Protein AF-V7DIB3-F1 (afdb_monomer)

Structure (mmCIF, N/CA/C/O backbone):
data_AF-V7DIB3-F1
#
_entry.id   AF-V7DIB3-F1
#
loop_
_atom_site.group_PDB
_atom_site.id
_atom_site.type_symbol
_atom_site.label_atom_id
_atom_site.label_alt_id
_atom_site.label_comp_id
_atom_site.label_asym_id
_atom_site.label_entity_id
_atom_site.label_seq_id
_atom_site.pdbx_PDB_ins_code
_atom_site.Cartn_x
_atom_site.Cartn_y
_atom_site.Cartn_z
_atom_site.occupancy
_atom_site.B_iso_or_equiv
_atom_site.auth_seq_id
_atom_site.auth_comp_id
_atom_site.auth_asym_id
_atom_site.auth_atom_id
_atom_site.pdbx_PDB_model_num
ATOM 1 N N . MET A 1 1 ? -0.992 -24.175 -19.613 1.00 59.66 1 MET A N 1
ATOM 2 C CA . MET A 1 1 ? -1.394 -22.878 -19.022 1.00 59.66 1 MET A CA 1
ATOM 3 C C . MET A 1 1 ? -0.149 -22.044 -18.763 1.00 59.66 1 MET A C 1
ATOM 5 O O . MET A 1 1 ? 0.797 -22.608 -18.210 1.00 59.66 1 MET A O 1
ATOM 9 N N . PRO A 1 2 ? -0.134 -20.755 -19.147 1.00 78.38 2 PRO A N 1
ATOM 10 C CA . PRO A 1 2 ? 0.948 -19.833 -18.802 1.00 78.38 2 PRO A CA 1
ATOM 11 C C . PRO A 1 2 ? 1.275 -19.868 -17.302 1.00 78.38 2 PRO A C 1
ATOM 13 O O . PRO A 1 2 ? 0.390 -20.081 -16.470 1.00 78.38 2 PRO A O 1
ATOM 16 N N . GLU A 1 3 ? 2.551 -19.717 -16.949 1.00 79.88 3 GLU A N 1
ATOM 17 C CA . GLU A 1 3 ? 3.031 -19.852 -15.566 1.00 79.88 3 GLU A CA 1
ATOM 18 C C . GLU A 1 3 ? 2.366 -18.862 -14.602 1.00 79.88 3 GLU A C 1
ATOM 20 O O . GLU A 1 3 ? 1.922 -19.264 -13.527 1.00 79.88 3 GLU A O 1
ATOM 25 N N . HIS A 1 4 ? 2.177 -17.613 -15.031 1.00 81.62 4 HIS A N 1
ATOM 26 C CA . HIS A 1 4 ? 1.516 -16.582 -14.233 1.00 81.62 4 HIS A CA 1
ATOM 27 C C . HIS A 1 4 ? 0.067 -16.949 -13.864 1.00 81.62 4 HIS A C 1
ATOM 29 O O . HIS A 1 4 ? -0.360 -16.671 -12.749 1.00 81.62 4 HIS A O 1
ATOM 35 N N . PHE A 1 5 ? -0.690 -17.650 -14.720 1.00 85.50 5 PHE A N 1
ATOM 36 C CA . PHE A 1 5 ? -2.046 -18.096 -14.361 1.00 85.50 5 PHE A CA 1
ATOM 37 C C . PHE A 1 5 ? -2.050 -19.239 -13.346 1.00 85.50 5 PHE A C 1
ATOM 39 O O . PHE A 1 5 ? -2.939 -19.307 -12.498 1.00 85.50 5 PHE A O 1
ATOM 46 N N . ARG A 1 6 ? -1.047 -20.124 -13.387 1.00 86.25 6 ARG A N 1
ATOM 47 C CA . ARG A 1 6 ? -0.890 -21.154 -12.349 1.00 86.25 6 ARG A CA 1
ATOM 48 C C . ARG A 1 6 ? -0.556 -20.507 -11.006 1.00 86.25 6 ARG A C 1
ATOM 50 O O . ARG A 1 6 ? -1.159 -20.872 -9.999 1.00 86.25 6 ARG A O 1
ATOM 57 N N . ALA A 1 7 ? 0.331 -19.511 -11.008 1.00 87.44 7 ALA A N 1
ATOM 58 C CA . ALA A 1 7 ? 0.648 -18.735 -9.814 1.00 87.44 7 ALA A CA 1
ATOM 59 C C . ALA A 1 7 ? -0.577 -17.978 -9.273 1.00 87.44 7 ALA A C 1
ATOM 61 O O . ALA A 1 7 ? -0.840 -18.024 -8.071 1.00 87.44 7 ALA A O 1
ATOM 62 N N . LEU A 1 8 ? -1.386 -17.375 -10.153 1.00 90.94 8 LEU A N 1
ATOM 63 C CA . LEU A 1 8 ? -2.638 -16.710 -9.783 1.00 90.94 8 LEU A CA 1
ATOM 64 C C . LEU A 1 8 ? -3.584 -17.653 -9.033 1.00 90.94 8 LEU A C 1
ATOM 66 O O . LEU A 1 8 ? -4.109 -17.275 -7.991 1.00 90.94 8 LEU A O 1
ATOM 70 N N . ILE A 1 9 ? -3.792 -18.879 -9.524 1.00 91.50 9 ILE A N 1
ATOM 71 C CA . ILE A 1 9 ? -4.680 -19.854 -8.868 1.00 91.50 9 ILE A CA 1
ATOM 72 C C . ILE A 1 9 ? -4.209 -20.136 -7.436 1.00 91.50 9 ILE A C 1
ATOM 74 O O . ILE A 1 9 ? -5.024 -20.131 -6.511 1.00 91.50 9 ILE A O 1
ATOM 78 N N . VAL A 1 10 ? -2.901 -20.327 -7.239 1.00 91.56 10 VAL A N 1
ATOM 79 C CA . VAL A 1 10 ? -2.317 -20.554 -5.909 1.00 91.56 10 VAL A CA 1
ATOM 80 C C . VAL A 1 10 ? -2.523 -19.332 -5.014 1.00 91.56 10 VAL A C 1
ATOM 82 O O . VAL A 1 10 ? -3.027 -19.472 -3.902 1.00 91.56 10 VAL A O 1
ATOM 85 N N . ILE A 1 11 ? -2.211 -18.130 -5.504 1.00 92.62 11 ILE A N 1
ATOM 86 C CA . ILE A 1 11 ? -2.377 -16.878 -4.749 1.00 92.62 11 ILE A CA 1
ATOM 87 C C . ILE A 1 11 ? -3.840 -16.676 -4.337 1.00 92.62 11 ILE A C 1
ATOM 89 O O . ILE A 1 11 ? -4.119 -16.388 -3.173 1.00 92.62 11 ILE A O 1
ATOM 93 N N . LEU A 1 12 ? -4.786 -16.866 -5.261 1.00 94.19 12 LEU A N 1
ATOM 94 C CA . LEU A 1 12 ? -6.217 -16.722 -4.989 1.00 94.19 12 LEU A CA 1
ATOM 95 C C . LEU A 1 12 ? -6.709 -17.749 -3.971 1.00 94.19 12 LEU A C 1
ATOM 97 O O . LEU A 1 12 ? -7.502 -17.399 -3.094 1.00 94.19 12 LEU A O 1
ATOM 101 N N . PHE A 1 13 ? -6.240 -18.995 -4.064 1.00 94.56 13 PHE A N 1
ATOM 102 C CA . PHE A 1 13 ? -6.584 -20.043 -3.110 1.00 94.56 13 PHE A CA 1
ATOM 103 C C . PHE A 1 13 ? -6.088 -19.696 -1.701 1.00 94.56 13 PHE A C 1
ATOM 105 O O . PHE A 1 13 ? -6.888 -19.652 -0.765 1.00 94.56 13 PHE A O 1
ATOM 112 N N . LEU A 1 14 ? -4.801 -19.366 -1.554 1.00 93.56 14 LEU A N 1
ATOM 113 C CA . LEU A 1 14 ? -4.203 -19.028 -0.258 1.00 93.56 14 LEU A CA 1
ATOM 114 C C . LEU A 1 14 ? -4.838 -17.767 0.347 1.00 93.56 14 LEU A C 1
ATOM 116 O O . LEU A 1 14 ? -5.235 -17.770 1.513 1.00 93.56 14 LEU A O 1
ATOM 120 N N . ALA A 1 15 ? -5.035 -16.716 -0.452 1.00 93.62 15 ALA A N 1
ATOM 121 C CA . ALA A 1 15 ? -5.720 -15.509 0.001 1.00 93.62 15 ALA A CA 1
ATOM 122 C C . ALA A 1 15 ? -7.171 -15.795 0.426 1.00 93.62 15 ALA A C 1
ATOM 124 O O . ALA A 1 15 ? -7.639 -15.266 1.435 1.00 93.62 15 ALA A O 1
ATOM 125 N N . SER A 1 16 ? -7.882 -16.671 -0.293 1.00 94.50 16 SER A N 1
ATOM 126 C CA . SER A 1 16 ? -9.242 -17.082 0.077 1.00 94.50 16 SER A CA 1
ATOM 127 C C . SER A 1 16 ? -9.273 -17.798 1.422 1.00 94.50 16 SER A C 1
ATOM 129 O O . SER A 1 16 ? -10.137 -17.480 2.238 1.00 94.50 16 SER A O 1
ATOM 131 N N . VAL A 1 17 ? -8.325 -18.701 1.689 1.00 94.31 17 VAL A N 1
ATOM 132 C CA . VAL A 1 17 ? -8.197 -19.365 2.998 1.00 94.31 17 VAL A CA 1
ATOM 133 C C . VAL A 1 17 ? -8.031 -18.325 4.107 1.00 94.31 17 VAL A C 1
ATOM 135 O O . VAL A 1 17 ? -8.808 -18.328 5.063 1.00 94.31 17 VAL A O 1
ATOM 138 N N . VAL A 1 18 ? -7.104 -17.376 3.944 1.00 93.50 18 VAL A N 1
ATOM 139 C CA . VAL A 1 18 ? -6.866 -16.315 4.937 1.00 93.50 18 VAL A CA 1
ATOM 140 C C . VAL A 1 18 ? -8.118 -15.467 5.159 1.00 93.50 18 VAL A C 1
ATOM 142 O O . VAL A 1 18 ? -8.550 -15.294 6.298 1.00 93.50 18 VAL A O 1
ATOM 145 N N . PHE A 1 19 ? -8.763 -14.977 4.097 1.00 93.88 19 PHE A N 1
ATOM 146 C CA . PHE A 1 19 ? -9.958 -14.141 4.245 1.00 93.88 19 PHE A CA 1
ATOM 147 C C . PHE A 1 19 ? -11.171 -14.896 4.792 1.00 93.88 19 PHE A C 1
ATOM 149 O O . PHE A 1 19 ? -12.036 -14.279 5.416 1.00 93.88 19 PHE A O 1
ATOM 156 N N . LEU A 1 20 ? -11.274 -16.207 4.572 1.00 92.56 20 LEU A N 1
ATOM 157 C CA . LEU A 1 20 ? -12.339 -17.022 5.154 1.00 92.56 20 LEU A CA 1
ATOM 158 C C . LEU A 1 20 ? -12.131 -17.219 6.657 1.00 92.56 20 LEU A C 1
ATOM 160 O O . LEU A 1 20 ? -13.080 -17.015 7.421 1.00 92.56 20 LEU A O 1
ATOM 164 N N . LEU A 1 21 ? -10.908 -17.551 7.078 1.00 91.00 21 LEU A N 1
ATOM 165 C CA . LEU A 1 21 ? -10.555 -17.721 8.490 1.00 91.00 21 LEU A CA 1
ATOM 166 C C . LEU A 1 21 ? -10.665 -16.397 9.253 1.00 91.00 21 LEU A C 1
ATOM 168 O O . LEU A 1 21 ? -11.310 -16.328 10.301 1.00 91.00 21 LEU A O 1
ATOM 172 N N . ALA A 1 22 ? -10.144 -15.320 8.669 1.00 89.94 22 ALA A N 1
ATOM 173 C CA . ALA A 1 22 ? -10.121 -14.009 9.297 1.00 89.94 22 ALA A CA 1
ATOM 174 C C . ALA A 1 22 ? -11.479 -13.290 9.294 1.00 89.94 22 ALA A C 1
ATOM 176 O O . ALA A 1 22 ? -11.651 -12.304 10.007 1.00 89.94 22 ALA A O 1
ATOM 177 N N . ARG A 1 23 ? -12.477 -13.774 8.537 1.00 90.06 23 ARG A N 1
ATOM 178 C CA . ARG A 1 23 ? -13.798 -13.130 8.438 1.00 90.06 23 ARG A CA 1
ATOM 179 C C . ARG A 1 23 ? -14.444 -12.915 9.804 1.00 90.06 23 ARG A C 1
ATOM 181 O O . ARG A 1 23 ? -14.951 -11.831 10.056 1.00 90.06 23 ARG A O 1
ATOM 188 N N . ARG A 1 24 ? -14.466 -13.948 10.651 1.00 85.75 24 ARG A N 1
ATOM 189 C CA . ARG A 1 24 ? -15.112 -13.893 11.973 1.00 85.75 24 ARG A CA 1
ATOM 190 C C . ARG A 1 24 ? -14.392 -12.936 12.939 1.00 85.75 24 ARG A C 1
ATOM 192 O O . ARG A 1 24 ? -15.067 -12.031 13.422 1.00 85.75 24 ARG A O 1
ATOM 199 N N . PRO A 1 25 ? -13.072 -13.068 13.184 1.00 86.06 25 PRO A N 1
ATOM 200 C CA . PRO A 1 25 ? -12.367 -12.139 14.067 1.00 86.06 25 PRO A CA 1
ATOM 201 C C . PRO A 1 25 ? -12.350 -10.707 13.516 1.00 86.06 25 PRO A C 1
ATOM 203 O O . PRO A 1 25 ? -12.485 -9.765 14.287 1.00 86.06 25 PRO A O 1
ATOM 206 N N . ALA A 1 26 ? -12.279 -10.510 12.194 1.00 88.25 26 ALA A N 1
ATOM 207 C CA . ALA A 1 26 ? -12.349 -9.171 11.608 1.00 88.25 26 ALA A CA 1
ATOM 208 C C . ALA A 1 26 ? -13.708 -8.498 11.857 1.00 88.25 26 ALA A C 1
ATOM 210 O O . ALA A 1 26 ? -13.753 -7.321 12.205 1.00 88.25 26 ALA A O 1
ATOM 211 N N . THR A 1 27 ? -14.820 -9.234 11.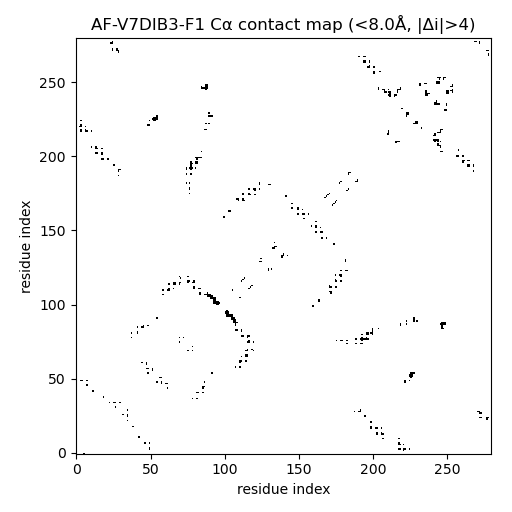734 1.00 88.00 27 THR A N 1
ATOM 212 C CA . THR A 1 27 ? -16.166 -8.667 11.944 1.00 88.00 27 THR A CA 1
ATOM 213 C C . THR A 1 27 ? -16.472 -8.260 13.385 1.00 88.00 27 THR A C 1
ATOM 215 O O . THR A 1 27 ? -17.425 -7.517 13.603 1.00 88.00 27 THR A O 1
ATOM 218 N N . ASP A 1 28 ? -15.678 -8.710 14.360 1.00 86.00 28 ASP A N 1
ATOM 219 C CA . ASP A 1 28 ? -15.780 -8.234 15.745 1.00 86.00 28 ASP A CA 1
ATOM 220 C C . ASP A 1 28 ? -15.245 -6.800 15.903 1.00 86.00 28 ASP A C 1
ATOM 222 O O . ASP A 1 28 ? -15.646 -6.095 16.834 1.00 86.00 28 ASP A O 1
ATOM 226 N N . LEU A 1 29 ? -14.338 -6.376 15.014 1.00 86.44 29 LEU A N 1
ATOM 227 C CA . LEU A 1 29 ? -13.667 -5.077 15.065 1.00 86.44 29 LEU A CA 1
ATOM 228 C C . LEU A 1 29 ? -14.194 -4.093 14.018 1.00 86.44 29 LEU A C 1
ATOM 230 O O . LEU A 1 29 ? -14.218 -2.893 14.287 1.00 86.44 29 LEU A O 1
ATOM 234 N N . ILE A 1 30 ? -14.584 -4.584 12.838 1.00 91.56 30 ILE A N 1
ATOM 235 C CA . ILE A 1 30 ? -14.971 -3.748 11.696 1.00 91.56 30 ILE A CA 1
ATOM 236 C C . ILE A 1 30 ? -16.304 -4.202 11.088 1.00 91.56 30 ILE A C 1
ATOM 238 O O . ILE A 1 30 ? -16.630 -5.394 11.124 1.00 91.56 30 ILE A O 1
ATOM 242 N N . PRO A 1 31 ? -17.084 -3.295 10.473 1.00 91.62 31 PRO A N 1
ATOM 243 C CA . PRO A 1 31 ? -18.308 -3.670 9.779 1.00 91.62 31 PRO A CA 1
ATOM 244 C C . PRO A 1 31 ? -18.058 -4.696 8.666 1.00 91.62 31 P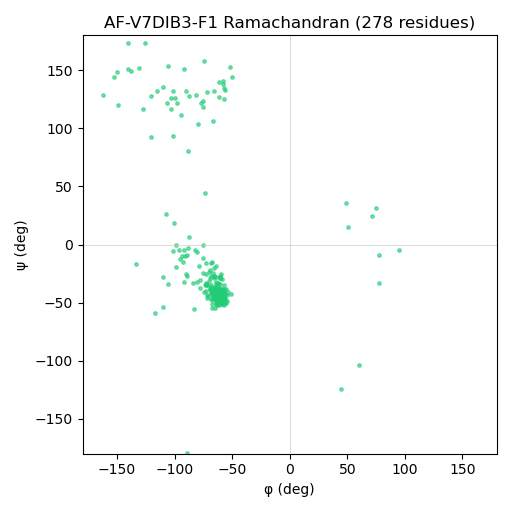RO A C 1
ATOM 246 O O . PRO A 1 31 ? -17.113 -4.595 7.877 1.00 91.62 31 PRO A O 1
ATOM 249 N N . LEU A 1 32 ? -18.967 -5.667 8.528 1.00 90.56 32 LEU A N 1
ATOM 250 C CA . LEU A 1 32 ? -18.877 -6.699 7.487 1.00 90.56 32 LEU A CA 1
ATOM 251 C C . LEU A 1 32 ? -18.867 -6.107 6.064 1.00 90.56 32 LEU A C 1
ATOM 253 O O . LEU A 1 32 ? -18.287 -6.705 5.155 1.00 90.56 32 LEU A O 1
ATOM 257 N N . SER A 1 33 ? -19.513 -4.957 5.856 1.00 90.62 33 SER A N 1
ATOM 258 C CA . SER A 1 33 ? -19.507 -4.227 4.584 1.00 90.62 33 SER A CA 1
ATOM 259 C C . SER A 1 33 ? -18.102 -3.784 4.183 1.00 90.62 33 SER A C 1
ATOM 261 O O . SER A 1 33 ? -17.715 -3.974 3.029 1.00 90.62 33 SER A O 1
ATOM 263 N N . ASP A 1 34 ? -17.327 -3.257 5.131 1.00 92.00 34 ASP A N 1
ATOM 264 C CA . ASP A 1 34 ? -15.975 -2.754 4.887 1.00 92.00 34 ASP A CA 1
ATOM 265 C C . ASP A 1 34 ? -15.010 -3.910 4.638 1.00 92.00 34 ASP A C 1
ATOM 267 O O . ASP A 1 34 ? -14.270 -3.897 3.651 1.00 92.00 34 ASP A O 1
ATOM 271 N N . PHE A 1 35 ? -15.117 -4.980 5.436 1.00 92.69 35 PHE A N 1
ATOM 272 C CA . PHE A 1 35 ? -14.367 -6.216 5.207 1.00 92.69 35 PHE A CA 1
ATOM 273 C C . PHE A 1 35 ? -14.612 -6.779 3.798 1.00 92.69 35 PHE A C 1
ATOM 275 O O . PHE A 1 35 ? -13.668 -7.063 3.058 1.00 92.69 35 PHE A O 1
ATOM 282 N N . LYS A 1 36 ? -15.884 -6.911 3.387 1.00 93.69 36 LYS A N 1
ATOM 283 C CA . LYS A 1 36 ? -16.243 -7.418 2.052 1.00 93.69 36 LYS A CA 1
ATOM 284 C C . LYS A 1 36 ? -15.731 -6.507 0.938 1.00 93.69 36 LYS A C 1
ATOM 286 O O . LYS A 1 36 ? -15.196 -7.026 -0.040 1.00 93.69 36 LYS A O 1
ATOM 291 N N . ARG A 1 37 ? -15.886 -5.184 1.071 1.00 93.69 37 ARG A N 1
ATOM 292 C CA . ARG A 1 37 ? -15.439 -4.206 0.065 1.00 93.69 37 ARG A CA 1
ATOM 293 C C . ARG A 1 37 ? -13.934 -4.316 -0.163 1.00 93.69 37 ARG A C 1
ATOM 295 O O . ARG A 1 37 ? -13.512 -4.492 -1.303 1.00 93.69 37 ARG A O 1
ATOM 302 N N . ARG A 1 38 ? -13.143 -4.292 0.910 1.00 95.00 38 ARG A N 1
ATOM 303 C CA . ARG A 1 38 ? -11.675 -4.349 0.845 1.00 95.00 38 ARG A CA 1
ATOM 304 C C . ARG A 1 38 ? -11.156 -5.687 0.338 1.00 95.00 38 ARG A C 1
ATOM 306 O O . ARG A 1 38 ? -10.299 -5.712 -0.537 1.00 95.00 38 ARG A O 1
ATOM 313 N N . ARG A 1 39 ? -11.732 -6.797 0.810 1.00 95.44 39 ARG A N 1
ATOM 314 C CA . ARG A 1 39 ? -11.430 -8.141 0.298 1.00 95.44 39 ARG A CA 1
ATOM 315 C C . ARG A 1 39 ? -11.711 -8.247 -1.202 1.00 95.44 39 ARG A C 1
ATOM 317 O O . ARG A 1 39 ? -10.878 -8.738 -1.954 1.00 95.44 39 ARG A O 1
ATOM 324 N N . ASN A 1 40 ? -12.890 -7.804 -1.641 1.00 95.62 40 ASN A N 1
ATOM 325 C CA . ASN A 1 40 ? -13.265 -7.876 -3.052 1.00 95.62 40 ASN A CA 1
ATOM 326 C C . ASN A 1 40 ? -12.360 -6.991 -3.914 1.00 95.62 40 ASN A C 1
ATOM 328 O O . ASN A 1 40 ? -12.002 -7.393 -5.013 1.00 95.62 40 ASN A O 1
ATOM 332 N N . LEU A 1 41 ? -11.970 -5.820 -3.410 1.00 95.69 41 LEU A N 1
ATOM 333 C CA . LEU A 1 41 ? -11.044 -4.931 -4.100 1.00 95.69 41 LEU A CA 1
ATOM 334 C C . LEU A 1 41 ? -9.641 -5.536 -4.211 1.00 95.69 41 LEU A C 1
ATOM 336 O O . LEU A 1 41 ? -9.034 -5.441 -5.272 1.00 95.69 41 LEU A O 1
ATOM 340 N N . TRP A 1 42 ? -9.162 -6.201 -3.155 1.00 96.81 42 TRP A N 1
ATOM 341 C CA . TRP A 1 42 ? -7.911 -6.957 -3.190 1.00 96.81 42 TRP A CA 1
ATOM 342 C C . TRP A 1 42 ? -7.961 -8.017 -4.298 1.00 96.81 42 TRP A C 1
ATOM 344 O O . TRP A 1 42 ? -7.119 -8.016 -5.186 1.00 96.81 42 TRP A O 1
ATOM 354 N N . PHE A 1 43 ? -9.008 -8.850 -4.337 1.00 96.75 43 PHE A N 1
ATOM 355 C CA . PHE A 1 43 ? -9.160 -9.848 -5.403 1.00 96.75 43 PHE A CA 1
ATOM 356 C C . PHE A 1 43 ? -9.271 -9.225 -6.796 1.00 96.75 43 PHE A C 1
ATOM 358 O O . PHE A 1 43 ? -8.635 -9.709 -7.727 1.00 96.75 43 PHE A O 1
ATOM 365 N N . LEU A 1 44 ? -10.051 -8.153 -6.943 1.00 96.62 44 LEU A N 1
ATOM 366 C CA . LEU A 1 44 ? -10.243 -7.466 -8.217 1.00 96.62 44 LEU A CA 1
ATOM 367 C C . LEU A 1 44 ? -8.923 -6.920 -8.767 1.00 96.62 44 LEU A C 1
ATOM 369 O O . LEU A 1 44 ? -8.632 -7.123 -9.942 1.00 96.62 44 LEU A O 1
ATOM 373 N N . LEU A 1 45 ? -8.126 -6.250 -7.933 1.00 95.50 45 LEU A N 1
ATOM 374 C CA . LEU A 1 45 ? -6.849 -5.684 -8.360 1.00 95.50 45 LEU A CA 1
ATOM 375 C C . LEU A 1 45 ? -5.796 -6.771 -8.610 1.00 95.50 45 LEU A C 1
ATOM 377 O O . LEU A 1 45 ? -5.026 -6.640 -9.557 1.00 95.50 45 LEU A O 1
ATOM 381 N N . THR A 1 46 ? -5.794 -7.865 -7.836 1.00 94.25 46 THR A N 1
ATOM 382 C CA . THR A 1 46 ? -4.946 -9.034 -8.127 1.00 94.25 46 THR A CA 1
ATOM 383 C C . THR A 1 46 ? -5.304 -9.629 -9.487 1.00 94.25 46 THR A C 1
ATOM 385 O O . THR A 1 46 ? -4.428 -9.826 -10.320 1.00 94.25 46 THR A O 1
ATOM 388 N N . LEU A 1 47 ? -6.588 -9.867 -9.765 1.00 95.00 47 LEU A N 1
ATOM 389 C CA . LEU A 1 47 ? -7.024 -10.363 -11.073 1.00 95.00 47 LEU A CA 1
ATOM 390 C C . LEU A 1 47 ? -6.619 -9.390 -12.186 1.00 95.00 47 LEU A C 1
ATOM 392 O O . LEU A 1 47 ? -6.009 -9.805 -13.166 1.00 95.00 47 LEU A O 1
ATOM 396 N N . LEU A 1 48 ? -6.886 -8.095 -12.009 1.00 94.38 48 LEU A N 1
ATOM 397 C CA . LEU A 1 48 ? -6.510 -7.067 -12.975 1.00 94.38 48 LEU A CA 1
ATOM 398 C C . LEU A 1 48 ? -5.012 -7.104 -13.298 1.00 94.38 48 LEU A C 1
ATOM 400 O O . LEU A 1 48 ? -4.652 -7.022 -14.467 1.00 94.38 48 LEU A O 1
ATOM 404 N N . ALA A 1 49 ? -4.155 -7.257 -12.290 1.00 91.25 49 ALA A N 1
ATOM 405 C CA . ALA A 1 49 ? -2.712 -7.338 -12.480 1.00 91.25 49 ALA A CA 1
ATOM 406 C C . ALA A 1 49 ? -2.293 -8.543 -13.328 1.00 91.25 49 ALA A C 1
ATOM 408 O O . ALA A 1 49 ? -1.489 -8.404 -14.243 1.00 91.25 49 ALA A O 1
ATOM 409 N N . PHE A 1 50 ? -2.860 -9.719 -13.054 1.00 90.62 50 PHE A N 1
ATOM 410 C CA . PHE A 1 50 ? -2.519 -10.942 -13.784 1.00 90.62 50 PHE A CA 1
ATOM 411 C C . PHE A 1 50 ? -3.132 -11.005 -15.189 1.00 90.62 50 PHE A C 1
ATOM 413 O O . PHE A 1 50 ? -2.588 -11.689 -16.051 1.00 90.62 50 PHE A O 1
ATOM 420 N N . PHE A 1 51 ? -4.242 -10.304 -15.437 1.00 92.25 51 PHE A N 1
ATOM 421 C CA . PHE A 1 51 ? -4.900 -10.270 -16.748 1.00 92.25 51 PHE A CA 1
ATOM 422 C C . PHE A 1 51 ? -4.503 -9.070 -17.619 1.00 92.25 51 PHE A C 1
ATOM 424 O O . PHE A 1 51 ? -4.800 -9.084 -18.814 1.00 92.25 51 PHE A O 1
ATOM 431 N N . SER A 1 52 ? -3.835 -8.043 -17.084 1.00 88.12 52 SER A N 1
ATOM 432 C CA . SER A 1 52 ? -3.511 -6.834 -17.855 1.00 88.12 52 SER A CA 1
ATOM 433 C C . SER A 1 52 ? -2.464 -7.063 -18.947 1.00 88.12 52 SER A C 1
ATOM 435 O O . SER A 1 52 ? -2.488 -6.341 -19.938 1.00 88.12 52 SER A O 1
ATOM 437 N N . HIS A 1 53 ? -1.543 -8.025 -18.771 1.00 85.81 53 HIS A N 1
ATOM 438 C CA . HIS A 1 53 ? -0.396 -8.297 -19.664 1.00 85.81 53 HIS A CA 1
ATOM 439 C C . HIS A 1 53 ? 0.456 -7.052 -20.005 1.00 85.81 53 HIS A C 1
ATOM 441 O O . HIS A 1 53 ? 1.226 -7.038 -20.960 1.00 85.81 53 HIS A O 1
ATOM 447 N N . SER A 1 54 ? 0.283 -5.967 -19.248 1.00 88.69 54 SER A N 1
ATOM 448 C CA . SER A 1 54 ? 0.963 -4.692 -19.432 1.00 88.69 54 SER A CA 1
ATOM 449 C C . SER A 1 54 ? 0.835 -3.878 -18.157 1.00 88.69 54 SER A C 1
ATOM 451 O O . SER A 1 54 ? -0.269 -3.650 -17.644 1.00 88.69 54 SER A O 1
ATOM 453 N N . PHE A 1 55 ? 1.969 -3.387 -17.663 1.00 87.31 55 PHE A N 1
ATOM 454 C CA . PHE A 1 55 ? 1.982 -2.538 -16.479 1.00 87.31 55 PHE A CA 1
ATOM 455 C C . PHE A 1 55 ? 1.201 -1.229 -16.679 1.00 87.31 55 PHE A C 1
ATOM 457 O O . PHE A 1 55 ? 0.538 -0.761 -15.759 1.00 87.31 55 PHE A O 1
ATOM 464 N N . TRP A 1 56 ? 1.198 -0.661 -17.889 1.00 90.06 56 TRP A N 1
ATOM 465 C CA . TRP A 1 56 ? 0.455 0.568 -18.195 1.00 90.06 56 TRP A CA 1
ATOM 466 C C . TRP A 1 56 ? -1.061 0.372 -18.139 1.00 90.06 56 TRP A C 1
ATOM 468 O O . TRP A 1 56 ? -1.770 1.216 -17.588 1.00 90.06 56 TRP A O 1
ATOM 478 N N . LEU A 1 57 ? -1.558 -0.760 -18.653 1.00 91.38 57 LEU A N 1
ATOM 479 C CA . LEU A 1 57 ? -2.975 -1.118 -18.544 1.00 91.38 57 LEU A CA 1
ATOM 480 C C . LEU A 1 57 ? -3.375 -1.322 -17.080 1.00 91.38 57 LEU A C 1
ATOM 482 O O . LEU A 1 57 ? -4.427 -0.835 -16.660 1.00 91.38 57 LEU A O 1
ATOM 486 N N . TYR A 1 58 ? -2.510 -1.971 -16.292 1.00 93.19 58 TYR A N 1
ATOM 487 C CA . TYR A 1 58 ? -2.700 -2.089 -14.847 1.00 93.19 58 TYR A CA 1
ATOM 488 C C . TYR A 1 58 ? -2.746 -0.717 -14.159 1.00 93.19 58 TYR A C 1
ATOM 490 O O . TYR A 1 58 ? -3.680 -0.460 -13.404 1.00 93.19 58 TYR A O 1
ATOM 498 N N . LEU A 1 59 ? -1.797 0.182 -14.445 1.00 91.75 59 LEU A N 1
ATOM 499 C CA . LEU A 1 59 ? -1.773 1.530 -13.872 1.00 91.75 59 LEU A CA 1
ATOM 500 C C . LEU A 1 59 ? -3.051 2.307 -14.201 1.00 91.75 59 LEU A C 1
ATOM 502 O O . LEU A 1 59 ? -3.657 2.879 -13.300 1.00 91.75 59 LEU A O 1
ATOM 506 N N . GLY A 1 60 ? -3.482 2.312 -15.466 1.00 93.56 60 GLY A N 1
ATOM 507 C CA . GLY A 1 60 ? -4.668 3.052 -15.901 1.00 93.56 60 GLY A CA 1
ATOM 508 C C . GLY A 1 60 ? -5.958 2.528 -15.269 1.00 93.56 60 GLY A C 1
ATOM 509 O O . GLY A 1 60 ? -6.691 3.279 -14.622 1.00 93.56 60 GLY A O 1
ATOM 510 N N . ALA A 1 61 ? -6.228 1.227 -15.404 1.00 94.94 61 ALA A N 1
ATOM 511 C CA . ALA A 1 61 ? -7.431 0.619 -14.834 1.00 94.94 61 ALA A CA 1
ATOM 512 C C . ALA A 1 61 ? -7.399 0.617 -13.294 1.00 94.94 61 ALA A C 1
ATOM 514 O O . ALA A 1 61 ? -8.404 0.922 -12.646 1.00 94.94 61 ALA A O 1
ATOM 515 N N . GLY A 1 62 ? -6.232 0.343 -12.706 1.00 94.38 62 GLY A N 1
ATOM 516 C CA . GLY A 1 62 ? -5.994 0.390 -11.268 1.00 94.38 62 GLY A CA 1
ATOM 517 C C . GLY A 1 62 ? -6.219 1.786 -10.695 1.00 94.38 62 GLY A C 1
ATOM 518 O O . GLY A 1 62 ? -6.901 1.905 -9.681 1.00 94.38 62 GLY A O 1
ATOM 519 N N . ALA A 1 63 ? -5.749 2.844 -11.368 1.00 94.81 63 ALA A N 1
ATOM 520 C CA . ALA A 1 63 ? -5.982 4.231 -10.959 1.00 94.81 63 ALA A CA 1
ATOM 521 C C . ALA A 1 63 ? -7.476 4.544 -10.841 1.00 94.81 63 ALA A C 1
ATOM 523 O O . ALA A 1 63 ? -7.922 5.079 -9.825 1.00 94.81 63 ALA A O 1
ATOM 524 N N . VAL A 1 64 ? -8.259 4.180 -11.861 1.00 95.81 64 VAL A N 1
ATOM 525 C CA . VAL A 1 64 ? -9.708 4.425 -11.895 1.00 95.81 64 VAL A CA 1
ATOM 526 C C . VAL A 1 64 ? -10.409 3.670 -10.767 1.00 95.81 64 VAL A C 1
ATOM 528 O O . VAL A 1 64 ? -11.187 4.260 -10.012 1.00 95.81 64 VAL A O 1
ATOM 531 N N . ILE A 1 65 ? -10.104 2.380 -10.609 1.00 96.06 65 ILE A N 1
ATOM 532 C CA . ILE A 1 65 ? -10.702 1.532 -9.572 1.00 96.06 65 ILE A CA 1
ATOM 533 C C . ILE A 1 65 ? -10.349 2.051 -8.172 1.00 96.06 65 ILE A C 1
ATOM 535 O O . ILE A 1 65 ? -11.243 2.213 -7.337 1.00 96.06 65 ILE A O 1
ATOM 539 N N . LEU A 1 66 ? -9.072 2.353 -7.919 1.00 95.31 66 LEU A N 1
ATOM 540 C CA . LEU A 1 66 ? -8.584 2.858 -6.633 1.00 95.31 66 LEU A CA 1
ATOM 541 C C . LEU A 1 66 ? -9.157 4.233 -6.304 1.00 95.31 66 LEU A C 1
ATOM 543 O O . LEU A 1 66 ? -9.558 4.459 -5.166 1.00 95.31 66 LEU A O 1
ATOM 547 N N . TYR A 1 67 ? -9.251 5.129 -7.286 1.00 94.06 67 TYR A N 1
ATOM 548 C CA . TYR A 1 67 ? -9.838 6.450 -7.088 1.00 94.06 67 TYR A CA 1
ATOM 549 C C . TYR A 1 67 ? -11.321 6.350 -6.703 1.00 94.06 67 TYR A C 1
ATOM 551 O O . TYR A 1 67 ? -11.756 6.950 -5.718 1.00 94.06 67 TYR A O 1
ATOM 559 N N . ILE A 1 68 ? -12.107 5.542 -7.426 1.00 93.94 68 ILE A N 1
ATOM 560 C CA . ILE A 1 68 ? -13.535 5.346 -7.126 1.00 93.94 68 ILE A CA 1
ATOM 561 C C . ILE A 1 68 ? -13.720 4.682 -5.756 1.00 93.94 68 ILE A C 1
ATOM 563 O O . ILE A 1 68 ? -14.577 5.115 -4.980 1.00 93.94 68 ILE A O 1
ATOM 567 N N . ALA A 1 69 ? -12.929 3.649 -5.455 1.00 93.00 69 ALA A N 1
ATOM 568 C CA . ALA A 1 69 ? -12.985 2.945 -4.179 1.00 93.00 69 ALA A CA 1
ATOM 569 C C . ALA A 1 69 ? -12.576 3.854 -3.011 1.00 93.00 69 ALA A C 1
ATOM 571 O O . ALA A 1 69 ? -13.295 3.918 -2.016 1.00 93.00 69 ALA A O 1
ATOM 572 N N . GLY A 1 70 ? -11.489 4.614 -3.165 1.00 89.50 70 GLY A N 1
ATOM 573 C CA . GLY A 1 70 ? -10.962 5.527 -2.154 1.00 89.50 70 GLY A CA 1
ATOM 574 C C . GLY A 1 70 ? -11.952 6.622 -1.761 1.00 89.50 70 GLY A C 1
ATOM 575 O O . GLY A 1 70 ? -12.082 6.922 -0.580 1.00 89.50 70 GLY A O 1
ATOM 576 N N . ARG A 1 71 ? -12.737 7.163 -2.707 1.00 88.00 71 ARG A N 1
ATOM 577 C CA . ARG A 1 71 ? -13.784 8.155 -2.377 1.00 88.00 71 ARG A CA 1
ATOM 578 C C . ARG A 1 71 ? -14.942 7.593 -1.551 1.00 88.00 71 ARG A C 1
ATOM 580 O O . ARG A 1 71 ? -15.655 8.364 -0.918 1.00 88.00 71 ARG A O 1
ATOM 587 N N . ARG A 1 72 ? -15.192 6.285 -1.632 1.00 87.19 72 ARG A N 1
ATOM 588 C CA . ARG A 1 72 ? -16.267 5.605 -0.887 1.00 87.19 72 ARG A CA 1
ATOM 589 C C . ARG A 1 72 ? -15.774 5.021 0.434 1.00 87.19 72 ARG A C 1
ATOM 591 O O . ARG A 1 72 ? -16.581 4.526 1.215 1.00 87.19 72 ARG A O 1
ATOM 598 N N . GLU A 1 73 ? -14.466 5.015 0.649 1.00 90.62 73 GLU A N 1
ATOM 599 C CA . GLU A 1 73 ? -13.849 4.403 1.809 1.00 90.62 73 GLU A CA 1
ATOM 600 C C . GLU A 1 73 ? -13.917 5.344 3.010 1.00 90.62 73 GLU A C 1
ATOM 602 O O . GLU A 1 73 ? -13.492 6.495 2.934 1.00 90.62 73 GLU A O 1
ATOM 607 N N . HIS A 1 74 ? -14.419 4.836 4.136 1.00 87.94 74 HIS A N 1
ATOM 608 C CA . HIS A 1 74 ? -14.450 5.603 5.378 1.00 87.94 74 HIS A CA 1
ATOM 609 C C . HIS A 1 74 ? -13.042 5.840 5.942 1.00 87.94 74 HIS A C 1
ATOM 611 O O . HIS A 1 74 ? -12.727 6.943 6.379 1.00 87.94 74 HIS A O 1
ATOM 617 N N . ASN A 1 75 ? -12.186 4.816 5.878 1.00 93.12 75 ASN A N 1
ATOM 618 C CA . ASN A 1 75 ? -10.814 4.853 6.368 1.00 93.12 75 ASN A CA 1
ATOM 619 C C . ASN A 1 75 ? -9.803 4.577 5.233 1.00 93.12 75 ASN A C 1
ATOM 621 O O . ASN A 1 75 ? -9.465 3.417 4.957 1.00 93.12 75 ASN A O 1
ATOM 625 N N . PRO A 1 76 ? -9.292 5.634 4.571 1.00 93.38 76 PRO A N 1
ATOM 626 C CA . PRO A 1 76 ? -8.322 5.512 3.484 1.00 93.38 76 PRO A CA 1
ATOM 627 C C . PRO A 1 76 ? -7.007 4.837 3.895 1.00 93.38 76 PRO A C 1
ATOM 629 O O . PRO A 1 76 ? -6.384 4.184 3.059 1.00 93.38 76 PRO A O 1
ATOM 632 N N . MET A 1 77 ? -6.590 4.942 5.165 1.00 94.94 77 MET A N 1
ATOM 633 C CA . MET A 1 77 ? -5.355 4.298 5.635 1.00 94.94 77 MET A CA 1
ATOM 634 C C . MET A 1 77 ? -5.501 2.793 5.767 1.00 94.94 77 MET A C 1
ATOM 636 O O . MET A 1 77 ? -4.596 2.057 5.379 1.00 94.94 77 MET A O 1
ATOM 640 N N . ALA A 1 78 ? -6.647 2.318 6.251 1.00 95.31 78 ALA A N 1
ATOM 641 C CA . ALA A 1 78 ? -6.917 0.888 6.281 1.00 95.31 78 ALA A CA 1
ATOM 642 C C . ALA A 1 78 ? -6.947 0.298 4.863 1.00 95.31 78 ALA A C 1
ATOM 644 O O . ALA A 1 78 ? -6.382 -0.765 4.618 1.00 95.31 78 ALA A O 1
ATOM 645 N N . LEU A 1 79 ? -7.532 1.015 3.899 1.00 95.50 79 LEU A N 1
ATOM 646 C CA . LEU A 1 79 ? -7.491 0.616 2.491 1.00 95.50 79 LEU A CA 1
ATOM 647 C C . LEU A 1 79 ? -6.065 0.591 1.932 1.00 95.50 79 LEU A C 1
ATOM 649 O O . LEU A 1 79 ? -5.699 -0.357 1.239 1.00 95.50 79 LEU A O 1
ATOM 653 N N . PHE A 1 80 ? -5.262 1.604 2.259 1.00 95.75 80 PHE A N 1
ATOM 654 C CA . PHE A 1 80 ? -3.859 1.665 1.869 1.00 95.75 80 PHE A CA 1
ATOM 655 C C . PHE A 1 80 ? -3.078 0.455 2.406 1.00 95.75 80 PHE A C 1
ATOM 657 O O . PHE A 1 80 ? -2.467 -0.267 1.626 1.00 95.75 80 PHE A O 1
ATOM 664 N N . TYR A 1 81 ? -3.158 0.149 3.703 1.00 95.75 81 TYR A N 1
ATOM 665 C CA . TYR A 1 81 ? -2.458 -1.011 4.273 1.00 95.75 81 TYR A CA 1
ATOM 666 C C . TYR A 1 81 ? -2.957 -2.352 3.746 1.00 95.75 81 TYR A C 1
ATOM 668 O O . TYR A 1 81 ? -2.147 -3.245 3.506 1.00 95.75 81 TYR A O 1
ATOM 676 N N . MET A 1 82 ? -4.260 -2.482 3.497 1.00 95.75 82 MET A N 1
ATOM 677 C CA . MET A 1 82 ? -4.827 -3.691 2.902 1.00 95.75 82 MET A CA 1
ATOM 678 C C . MET A 1 82 ? -4.221 -4.002 1.524 1.00 95.75 82 MET A C 1
ATOM 680 O O . MET A 1 82 ? -4.032 -5.165 1.167 1.00 95.75 82 MET A O 1
ATOM 684 N N . LEU A 1 83 ? -3.965 -2.964 0.726 1.00 96.12 83 LEU A N 1
ATOM 685 C CA . LEU A 1 83 ? -3.535 -3.093 -0.666 1.00 96.12 83 LEU A CA 1
ATOM 686 C C . LEU A 1 83 ? -2.034 -2.872 -0.861 1.00 96.12 83 LEU A C 1
ATOM 688 O O . LEU A 1 83 ? -1.546 -3.073 -1.971 1.00 96.12 83 LEU A O 1
ATOM 692 N N . LEU A 1 84 ? -1.301 -2.482 0.182 1.00 94.12 84 LEU A N 1
ATOM 693 C CA . LEU A 1 84 ? 0.112 -2.106 0.108 1.00 94.12 84 LEU A CA 1
ATOM 694 C C . LEU A 1 84 ? 0.976 -3.189 -0.553 1.00 94.12 84 LEU A C 1
ATOM 696 O O . LEU A 1 84 ? 1.831 -2.883 -1.379 1.00 94.12 84 LEU A O 1
ATOM 700 N N . PHE A 1 85 ? 0.705 -4.453 -0.227 1.00 92.75 85 PHE A N 1
ATOM 701 C CA . PHE A 1 85 ? 1.494 -5.607 -0.656 1.00 92.75 85 PHE A CA 1
ATOM 702 C C . PHE A 1 85 ? 0.799 -6.467 -1.717 1.00 92.75 85 PHE A C 1
ATOM 704 O O . PHE A 1 85 ? 1.035 -7.670 -1.802 1.00 92.75 85 PHE A O 1
ATOM 711 N N . LEU A 1 86 ? -0.094 -5.875 -2.508 1.00 91.69 86 LEU A N 1
ATOM 712 C CA . LEU A 1 86 ? -0.847 -6.598 -3.533 1.00 91.69 86 LEU A CA 1
ATOM 713 C C . LEU A 1 86 ? 0.055 -7.183 -4.639 1.00 91.69 86 LEU A C 1
ATOM 715 O O . LEU A 1 86 ? -0.151 -8.312 -5.081 1.00 91.69 86 LEU A O 1
ATOM 719 N N . ILE A 1 87 ? 1.038 -6.399 -5.088 1.00 89.00 87 ILE A N 1
ATOM 720 C CA . ILE A 1 87 ? 1.952 -6.690 -6.205 1.00 89.00 87 ILE A CA 1
ATOM 721 C C . ILE A 1 87 ? 3.357 -6.248 -5.778 1.00 89.00 87 ILE A C 1
ATOM 723 O O . ILE A 1 87 ? 3.457 -5.288 -5.004 1.00 89.00 87 ILE A O 1
ATOM 727 N N . PRO A 1 88 ? 4.437 -6.898 -6.259 1.00 85.94 88 PRO A N 1
ATOM 728 C CA . PRO A 1 88 ? 5.794 -6.422 -6.018 1.00 85.94 88 PRO A CA 1
ATOM 729 C C . PRO A 1 88 ? 5.969 -4.946 -6.404 1.00 85.94 88 PRO A C 1
ATOM 731 O O . PRO A 1 88 ? 5.274 -4.480 -7.312 1.00 85.94 88 PRO A O 1
ATOM 734 N N . PRO A 1 89 ? 6.902 -4.199 -5.780 1.00 83.38 89 PRO A N 1
ATOM 735 C CA . PRO A 1 89 ? 7.117 -2.783 -6.075 1.00 83.38 89 PRO A CA 1
ATOM 736 C C . PRO A 1 89 ? 7.830 -2.544 -7.420 1.00 83.38 89 PRO A C 1
ATOM 738 O O . PRO A 1 89 ? 8.732 -1.716 -7.508 1.00 83.38 89 PRO A O 1
ATOM 741 N N . ALA A 1 90 ? 7.410 -3.260 -8.469 1.00 82.69 90 ALA A N 1
ATOM 742 C CA . ALA A 1 90 ? 7.812 -3.096 -9.859 1.00 82.69 90 ALA A CA 1
ATOM 743 C C . ALA A 1 90 ? 7.519 -1.672 -10.313 1.00 82.69 90 ALA A C 1
ATOM 745 O O . ALA A 1 90 ? 6.399 -1.178 -10.169 1.00 82.69 90 ALA A O 1
ATOM 746 N N . SER A 1 91 ? 8.559 -1.011 -10.812 1.00 83.75 91 SER A N 1
ATOM 747 C CA . SER A 1 91 ? 8.513 0.383 -11.220 1.00 83.75 91 SER A CA 1
ATOM 748 C C . SER A 1 91 ? 8.742 0.506 -12.715 1.00 83.75 91 SER A C 1
ATOM 750 O O . SER A 1 91 ? 9.709 -0.043 -13.242 1.00 83.75 91 SER A O 1
ATOM 752 N N . VAL A 1 92 ? 7.894 1.282 -13.376 1.00 85.81 92 VAL A N 1
ATOM 753 C CA . VAL A 1 92 ? 8.095 1.697 -14.764 1.00 85.81 92 VAL A CA 1
ATOM 754 C C . VAL A 1 92 ? 8.418 3.181 -14.792 1.00 85.81 92 VAL A C 1
ATOM 756 O O . VAL A 1 92 ? 7.778 3.981 -14.107 1.00 85.81 92 VAL A O 1
ATOM 759 N N . GLN A 1 93 ? 9.415 3.537 -15.595 1.00 88.00 93 GLN A N 1
ATOM 760 C CA . GLN A 1 93 ? 9.815 4.917 -15.827 1.00 88.00 93 GLN A CA 1
ATOM 761 C C . GLN A 1 93 ? 8.807 5.594 -16.753 1.00 88.00 93 GLN A C 1
ATOM 763 O O . GLN A 1 93 ? 8.570 5.128 -17.868 1.00 88.00 93 GLN A O 1
ATOM 768 N N . VAL A 1 94 ? 8.219 6.702 -16.304 1.00 85.19 94 VAL A N 1
ATOM 769 C CA . VAL A 1 94 ? 7.408 7.558 -17.173 1.00 85.19 94 VAL A CA 1
ATOM 770 C C . VAL A 1 94 ? 8.356 8.346 -18.076 1.00 85.19 94 VAL A C 1
ATOM 772 O O . VAL A 1 94 ? 9.161 9.120 -17.544 1.00 85.19 94 VAL A O 1
ATOM 775 N N . PRO A 1 95 ? 8.278 8.177 -19.411 1.00 82.56 95 PRO A N 1
ATOM 776 C CA . PRO A 1 95 ? 9.185 8.853 -20.325 1.00 82.56 95 PRO A CA 1
ATOM 777 C C . PRO A 1 95 ? 9.088 10.367 -20.149 1.00 82.56 95 PRO A C 1
ATOM 779 O O . PRO A 1 95 ? 8.001 10.919 -19.961 1.00 82.56 95 PRO A O 1
ATOM 782 N N . GLY A 1 96 ? 10.244 11.026 -20.158 1.00 79.75 96 GLY A N 1
ATOM 783 C CA . GLY A 1 96 ? 10.313 12.476 -20.087 1.00 79.75 96 GLY A CA 1
ATOM 784 C C . GLY A 1 96 ? 10.268 13.137 -21.453 1.00 79.75 96 GLY A C 1
ATOM 785 O O . GLY A 1 96 ? 10.157 12.487 -22.491 1.00 79.75 96 GLY A O 1
ATOM 786 N N . PHE A 1 97 ? 10.336 14.465 -21.434 1.00 76.62 97 PHE A N 1
ATOM 787 C CA . PHE A 1 97 ? 10.378 15.277 -22.641 1.00 76.62 97 PHE A CA 1
ATOM 788 C C . PHE A 1 97 ? 11.790 15.839 -22.831 1.00 76.62 97 PHE A C 1
ATOM 790 O O . PHE A 1 97 ? 12.294 16.568 -21.973 1.00 76.62 97 PHE A O 1
ATOM 797 N N . GLY A 1 98 ? 12.415 15.524 -23.969 1.00 72.94 98 GLY A N 1
ATOM 798 C CA . GLY A 1 98 ? 13.676 16.123 -24.413 1.00 72.94 98 GLY A CA 1
ATOM 799 C C . GLY A 1 98 ? 14.848 15.898 -23.451 1.00 72.94 98 GLY A C 1
ATOM 800 O O . GLY A 1 98 ? 15.428 14.820 -23.424 1.00 72.94 98 GLY A O 1
ATOM 801 N N . VAL A 1 99 ? 15.209 16.937 -22.685 1.00 71.69 99 VAL A N 1
ATOM 802 C CA . VAL A 1 99 ? 16.410 17.002 -21.820 1.00 71.69 99 VAL A CA 1
ATOM 803 C C . VAL A 1 99 ? 16.322 16.067 -20.605 1.00 71.69 99 VAL A C 1
ATOM 805 O O . VAL A 1 99 ? 17.340 15.699 -20.021 1.00 71.69 99 VAL A O 1
ATOM 808 N N . VAL A 1 100 ? 15.111 15.676 -20.201 1.00 73.62 100 VAL A N 1
ATOM 809 C CA . VAL A 1 100 ? 14.886 14.807 -19.040 1.00 73.62 100 VAL A CA 1
ATOM 810 C C . VAL A 1 100 ? 14.583 13.388 -19.515 1.00 73.62 100 VAL A C 1
ATOM 812 O O . VAL A 1 100 ? 13.546 13.161 -20.130 1.00 73.62 100 VAL A O 1
ATOM 815 N N . ASN A 1 101 ? 15.449 12.427 -19.169 1.00 77.56 101 ASN A N 1
ATOM 816 C CA . ASN A 1 101 ? 15.303 11.017 -19.564 1.00 77.56 101 ASN A CA 1
ATOM 817 C C . ASN A 1 101 ? 13.955 10.411 -19.127 1.00 77.56 101 ASN A C 1
ATOM 819 O O . ASN A 1 101 ? 13.268 9.765 -19.914 1.00 77.56 101 ASN A O 1
ATOM 823 N N . TYR A 1 102 ? 13.557 10.637 -17.874 1.00 81.75 102 TYR A N 1
ATOM 824 C CA . TYR A 1 102 ? 12.276 10.183 -17.333 1.00 81.75 102 TYR A CA 1
ATOM 825 C C . TYR A 1 102 ? 11.773 11.130 -16.241 1.00 81.75 102 TYR A C 1
ATOM 827 O O . TYR A 1 102 ? 12.563 11.766 -15.537 1.00 81.75 102 TYR A O 1
ATOM 835 N N . LEU A 1 103 ? 10.454 11.265 -16.111 1.00 83.19 103 LEU A N 1
ATOM 836 C CA . LEU A 1 103 ? 9.841 12.206 -15.168 1.00 83.19 103 LEU A CA 1
ATOM 837 C C . LEU A 1 103 ? 9.765 11.618 -13.764 1.00 83.19 103 LEU A C 1
ATOM 839 O O . LEU A 1 103 ? 10.261 12.221 -12.818 1.00 83.19 103 LEU A O 1
ATOM 843 N N . VAL A 1 104 ? 9.138 10.450 -13.645 1.00 87.56 104 VAL A N 1
ATOM 844 C CA . VAL A 1 104 ? 8.774 9.792 -12.386 1.00 87.56 104 VAL A CA 1
ATOM 845 C C . VAL A 1 104 ? 8.726 8.288 -12.635 1.00 87.56 104 VAL A C 1
ATOM 847 O O . VAL A 1 104 ? 8.265 7.862 -13.690 1.00 87.56 104 VAL A O 1
ATOM 850 N N . ASP A 1 105 ? 9.138 7.482 -11.663 1.00 88.38 105 ASP A N 1
ATOM 851 C CA . ASP A 1 105 ? 8.862 6.049 -11.672 1.00 88.38 105 ASP A CA 1
ATOM 852 C C . ASP A 1 105 ? 7.511 5.816 -11.017 1.00 88.38 105 ASP A C 1
ATOM 854 O O . ASP A 1 105 ? 7.242 6.271 -9.899 1.00 88.38 105 ASP A O 1
ATOM 858 N N . LEU A 1 106 ? 6.646 5.093 -11.704 1.00 89.75 106 LEU A N 1
ATOM 859 C CA . LEU A 1 106 ? 5.375 4.676 -11.147 1.00 89.75 106 LEU A CA 1
ATOM 860 C C . LEU A 1 106 ? 5.471 3.212 -10.767 1.00 89.75 106 LEU A C 1
ATOM 862 O O . LEU A 1 106 ? 5.831 2.363 -11.577 1.00 89.75 106 LEU A O 1
ATOM 866 N N . ASN A 1 107 ? 5.137 2.936 -9.514 1.00 91.06 107 ASN A N 1
ATOM 867 C CA . ASN A 1 107 ? 4.948 1.596 -8.994 1.00 91.06 107 ASN A CA 1
ATOM 868 C C . ASN A 1 107 ? 3.558 1.497 -8.349 1.00 91.06 107 ASN A C 1
ATOM 870 O O . ASN A 1 107 ? 2.840 2.493 -8.210 1.00 91.06 107 ASN A O 1
ATOM 874 N N . HIS A 1 108 ? 3.183 0.288 -7.936 1.00 91.69 108 HIS A N 1
ATOM 875 C CA . HIS A 1 108 ? 1.902 0.039 -7.270 1.00 91.69 108 HIS A CA 1
ATOM 876 C C . HIS A 1 108 ? 1.700 0.889 -6.003 1.00 91.69 108 HIS A C 1
ATOM 878 O O . HIS A 1 108 ? 0.620 1.433 -5.780 1.00 91.69 108 HIS A O 1
ATOM 884 N N . ILE A 1 109 ? 2.745 1.055 -5.190 1.00 93.25 109 ILE A N 1
ATOM 885 C CA . ILE A 1 109 ? 2.672 1.782 -3.914 1.00 93.25 109 ILE A CA 1
ATOM 886 C C . ILE A 1 109 ? 2.398 3.272 -4.155 1.00 93.25 109 ILE A C 1
ATOM 888 O O . ILE A 1 109 ? 1.520 3.851 -3.517 1.00 93.25 109 ILE A O 1
ATOM 892 N N . ARG A 1 110 ? 3.085 3.879 -5.127 1.00 93.81 110 ARG A N 1
ATOM 893 C CA . ARG A 1 110 ? 2.882 5.273 -5.540 1.00 93.81 110 ARG A CA 1
ATOM 894 C C . ARG A 1 110 ? 1.514 5.471 -6.170 1.00 93.81 110 ARG A C 1
ATOM 896 O O . ARG A 1 110 ? 0.860 6.463 -5.868 1.00 93.81 110 ARG A O 1
ATOM 903 N N . LEU A 1 111 ? 1.044 4.523 -6.985 1.00 94.31 111 LEU A N 1
ATOM 904 C CA . LEU A 1 111 ? -0.323 4.551 -7.509 1.00 94.31 111 LEU A CA 1
ATOM 905 C C . LEU A 1 111 ? -1.341 4.583 -6.362 1.00 94.31 111 LEU A C 1
ATOM 907 O O . LEU A 1 111 ? -2.239 5.421 -6.346 1.00 94.31 111 LEU A O 1
ATOM 911 N N . LEU A 1 112 ? -1.171 3.711 -5.370 1.00 94.56 112 LEU A N 1
ATOM 912 C CA . LEU A 1 112 ? -2.038 3.644 -4.200 1.00 94.56 112 LEU A CA 1
ATOM 913 C C . LEU A 1 112 ? -1.985 4.941 -3.374 1.00 94.56 112 LEU A C 1
ATOM 915 O O . LEU A 1 112 ? -3.029 5.478 -3.000 1.00 94.56 112 LEU A O 1
ATOM 919 N N . ALA A 1 113 ? -0.791 5.487 -3.143 1.00 94.81 113 ALA A N 1
ATOM 920 C CA . ALA A 1 113 ? -0.607 6.756 -2.446 1.00 94.81 113 ALA A CA 1
ATOM 921 C C . ALA A 1 113 ? -1.284 7.920 -3.196 1.00 94.81 113 ALA A C 1
ATOM 923 O O . ALA A 1 113 ? -2.051 8.681 -2.606 1.00 94.81 113 ALA A O 1
ATOM 924 N N . LEU A 1 114 ? -1.087 8.029 -4.510 1.00 94.69 114 LEU A N 1
ATOM 925 C CA . LEU A 1 114 ? -1.650 9.105 -5.330 1.00 94.69 114 LEU A CA 1
ATOM 926 C C . LEU A 1 114 ? -3.165 8.976 -5.550 1.00 94.69 114 LEU A C 1
ATOM 928 O O . LEU A 1 114 ? -3.858 9.989 -5.602 1.00 94.69 114 LEU A O 1
ATOM 932 N N . CYS A 1 115 ? -3.707 7.763 -5.666 1.00 95.19 115 CYS A N 1
ATOM 933 C CA . CYS A 1 115 ? -5.134 7.561 -5.938 1.00 95.19 115 CYS A CA 1
ATOM 934 C C . CYS A 1 115 ? -5.996 7.484 -4.672 1.00 95.19 115 CYS A C 1
ATOM 936 O O . CYS A 1 115 ? -7.179 7.815 -4.737 1.00 95.19 115 CYS A O 1
ATOM 938 N N . VAL A 1 116 ? -5.432 7.063 -3.534 1.00 95.06 116 VAL A N 1
ATOM 939 C CA . VAL A 1 116 ? -6.176 6.894 -2.273 1.00 95.06 116 VAL A CA 1
ATOM 940 C C . VAL A 1 116 ? -5.774 7.946 -1.244 1.00 95.06 116 VAL A C 1
ATOM 942 O O . VAL A 1 116 ? -6.634 8.664 -0.730 1.00 95.06 116 VAL A O 1
ATOM 945 N N . LEU A 1 117 ? -4.478 8.079 -0.956 1.00 94.75 117 LEU A N 1
ATOM 946 C CA . LEU A 1 117 ? -4.013 8.945 0.129 1.00 94.75 117 LEU A CA 1
ATOM 947 C C . LEU A 1 117 ? -4.012 10.423 -0.247 1.00 94.75 117 LEU A C 1
ATOM 949 O O . LEU A 1 117 ? -4.355 11.255 0.589 1.00 94.75 117 LEU A O 1
ATOM 953 N N . LEU A 1 118 ? -3.672 10.775 -1.486 1.00 94.00 118 LEU A N 1
ATOM 954 C CA . LEU A 1 118 ? -3.640 12.174 -1.916 1.00 94.00 118 LEU A CA 1
ATOM 955 C C . LEU A 1 118 ? -5.036 12.825 -1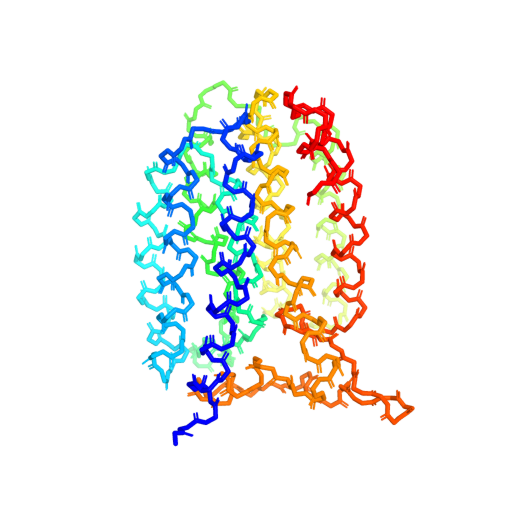.879 1.00 94.00 118 LEU A C 1
ATOM 957 O O . LEU A 1 118 ? -5.160 13.887 -1.262 1.00 94.00 118 LEU A O 1
ATOM 961 N N . PRO A 1 119 ? -6.112 12.215 -2.422 1.00 92.94 119 PRO A N 1
ATOM 962 C CA . PRO A 1 119 ? -7.460 12.759 -2.266 1.00 92.94 119 PRO A CA 1
ATOM 963 C C . PRO A 1 119 ? -7.887 12.854 -0.799 1.00 92.94 119 PRO A C 1
ATOM 965 O O . PRO A 1 119 ? -8.488 13.855 -0.406 1.00 92.94 119 PRO A O 1
ATOM 968 N N . ALA A 1 120 ? -7.534 11.859 0.023 1.00 92.12 120 ALA A N 1
ATOM 969 C CA . ALA A 1 120 ? -7.821 11.870 1.454 1.00 92.12 120 ALA A CA 1
ATOM 970 C C . ALA A 1 120 ? -7.092 13.013 2.183 1.00 92.12 120 ALA A C 1
ATOM 972 O O . ALA A 1 120 ? -7.708 13.740 2.959 1.00 92.12 120 ALA A O 1
ATOM 973 N N . ALA A 1 121 ? -5.810 13.238 1.889 1.00 91.75 121 ALA A N 1
ATOM 974 C CA . ALA A 1 121 ? -5.024 14.334 2.450 1.00 91.75 121 ALA A CA 1
ATOM 975 C C . ALA A 1 121 ? -5.596 15.703 2.064 1.00 91.75 121 ALA A C 1
ATOM 977 O O . ALA A 1 121 ? -5.683 16.598 2.905 1.00 91.75 121 ALA A O 1
ATOM 978 N N . LEU A 1 122 ? -6.025 15.866 0.809 1.00 91.25 122 LEU A N 1
ATOM 979 C CA . LEU A 1 122 ? -6.668 17.093 0.337 1.00 91.25 122 LEU A CA 1
ATOM 980 C C . LEU A 1 122 ? -8.024 17.327 1.013 1.00 91.25 122 LEU A C 1
ATOM 982 O O . LEU A 1 122 ? -8.327 18.463 1.383 1.00 91.25 122 LEU A O 1
ATOM 986 N N . ALA A 1 123 ? -8.823 16.274 1.204 1.00 89.69 123 ALA A N 1
ATOM 987 C CA . ALA A 1 123 ? -10.090 16.352 1.924 1.00 89.69 123 ALA A CA 1
ATOM 988 C C . ALA A 1 123 ? -9.877 16.730 3.399 1.00 89.69 123 ALA A C 1
ATOM 990 O O . ALA A 1 123 ? -10.533 17.649 3.885 1.00 89.69 123 ALA A O 1
ATOM 991 N N . LEU A 1 124 ? -8.910 16.100 4.076 1.00 88.31 124 LEU A N 1
ATOM 992 C CA . LEU A 1 124 ? -8.531 16.424 5.454 1.00 88.31 124 LEU A CA 1
ATOM 993 C C . LEU A 1 124 ? -8.036 17.870 5.570 1.00 88.31 124 LEU A C 1
ATOM 995 O O . LEU A 1 124 ? -8.514 18.610 6.419 1.00 88.31 124 LEU A O 1
ATOM 999 N N . ARG A 1 125 ? -7.163 18.329 4.667 1.00 85.88 125 ARG A N 1
ATOM 1000 C CA . ARG A 1 125 ? -6.638 19.705 4.684 1.00 85.88 125 ARG A CA 1
ATOM 1001 C C . ARG A 1 125 ? -7.730 20.775 4.542 1.00 85.88 125 ARG A C 1
ATOM 1003 O O . ARG A 1 125 ? -7.541 21.897 5.005 1.00 85.88 125 ARG A O 1
ATOM 1010 N N . ARG A 1 126 ? -8.848 20.453 3.882 1.00 85.38 126 ARG A N 1
ATOM 1011 C CA . ARG A 1 126 ? -10.010 21.352 3.748 1.00 85.38 126 ARG A CA 1
ATOM 1012 C C . ARG A 1 126 ? -10.884 21.389 5.003 1.00 85.38 126 ARG A C 1
ATOM 1014 O O . ARG A 1 126 ? -11.662 22.325 5.156 1.00 85.38 126 ARG A O 1
ATOM 1021 N N . GLN A 1 127 ? -10.772 20.406 5.893 1.00 83.50 127 GLN A N 1
ATOM 1022 C CA . GLN A 1 127 ? -11.503 20.397 7.157 1.00 83.50 127 GLN A CA 1
ATOM 1023 C C . GLN A 1 127 ? -10.829 21.357 8.145 1.00 83.50 127 GLN A C 1
ATOM 1025 O O . GLN A 1 127 ? -9.653 21.197 8.477 1.00 83.50 127 GLN A O 1
ATOM 1030 N N . GLY A 1 128 ? -11.584 22.343 8.640 1.00 67.38 128 GLY A N 1
ATOM 1031 C CA . GLY A 1 128 ? -11.078 23.377 9.556 1.00 67.38 128 GLY A CA 1
ATOM 1032 C C . GLY A 1 128 ? -10.598 22.850 10.913 1.00 67.38 128 GLY A C 1
ATOM 1033 O O . GLY A 1 128 ? -9.809 23.510 11.580 1.00 67.38 128 GLY A O 1
ATOM 1034 N N . ASP A 1 129 ? -11.018 21.641 11.282 1.00 74.62 129 ASP A N 1
ATOM 1035 C CA . ASP A 1 129 ? -10.658 20.960 12.529 1.00 74.62 129 ASP A CA 1
ATOM 1036 C C . ASP A 1 129 ? -9.354 20.138 12.416 1.00 74.62 129 ASP A C 1
ATOM 1038 O O . ASP A 1 129 ? -8.996 19.364 13.302 1.00 74.62 129 ASP A O 1
ATOM 1042 N N . THR A 1 130 ? -8.628 20.221 11.295 1.00 76.38 130 THR A N 1
ATOM 1043 C CA . THR A 1 130 ? -7.330 19.544 11.157 1.00 76.38 130 THR A CA 1
ATOM 1044 C C . THR A 1 130 ? -6.179 20.438 11.604 1.00 76.38 130 THR A C 1
ATOM 1046 O O . THR A 1 130 ? -6.048 21.599 11.210 1.00 76.38 130 THR A O 1
ATOM 1049 N N . LEU A 1 131 ? -5.286 19.880 12.425 1.00 77.19 131 LEU A N 1
ATOM 1050 C CA . LEU A 1 131 ? -4.044 20.551 12.795 1.00 77.19 131 LEU A CA 1
ATOM 1051 C C . LEU A 1 131 ? -3.188 20.793 11.546 1.00 77.19 131 LEU A C 1
ATOM 1053 O O . LEU A 1 131 ? -2.869 19.865 10.797 1.00 77.19 131 LEU A O 1
ATOM 1057 N N . ARG A 1 132 ? -2.778 22.051 11.351 1.00 76.44 132 ARG A N 1
ATOM 1058 C CA . ARG A 1 132 ? -1.851 22.435 10.280 1.00 76.44 132 ARG A CA 1
ATOM 1059 C C . ARG A 1 132 ? -0.508 21.724 10.456 1.00 76.44 132 ARG A C 1
ATOM 1061 O O . ARG A 1 132 ? 0.002 21.634 11.573 1.00 76.44 132 ARG A O 1
ATOM 1068 N N . PHE A 1 133 ? 0.063 21.273 9.342 1.00 77.75 133 PHE A N 1
ATOM 1069 C CA . PHE A 1 133 ? 1.393 20.669 9.313 1.00 77.75 133 PHE A CA 1
ATOM 1070 C C . PHE A 1 133 ? 2.446 21.640 9.875 1.00 77.75 133 PHE A C 1
ATOM 1072 O O . PHE A 1 133 ? 2.422 22.831 9.557 1.00 77.75 133 PHE A O 1
ATOM 1079 N N . GLY A 1 134 ? 3.334 21.142 10.737 1.00 76.81 134 GLY A N 1
ATOM 1080 C CA . GLY A 1 134 ? 4.414 21.908 11.378 1.00 76.81 134 GLY A CA 1
ATOM 1081 C C . GLY A 1 134 ? 4.069 22.466 12.764 1.00 76.81 134 GLY A C 1
ATOM 1082 O O . GLY A 1 134 ? 4.936 23.029 13.445 1.00 76.81 134 GLY A O 1
ATOM 1083 N N . ARG A 1 135 ? 2.817 22.297 13.217 1.00 82.00 135 ARG A N 1
ATOM 1084 C CA . ARG A 1 135 ? 2.409 22.664 14.583 1.00 82.00 135 ARG A CA 1
ATOM 1085 C C . ARG A 1 135 ? 2.844 21.642 15.627 1.00 82.00 135 ARG A C 1
ATOM 1087 O O . ARG A 1 135 ? 3.098 22.034 16.761 1.00 82.00 135 ARG A O 1
ATOM 1094 N N . THR A 1 136 ? 2.931 20.365 15.267 1.00 86.44 136 THR A N 1
ATOM 1095 C CA . THR A 1 136 ? 3.350 19.311 16.196 1.00 86.44 136 THR A CA 1
ATOM 1096 C C . THR A 1 136 ? 4.863 19.091 16.112 1.00 86.44 136 THR A C 1
ATOM 1098 O O . THR A 1 136 ? 5.484 19.306 15.071 1.00 86.44 136 THR A O 1
ATOM 1101 N N . TRP A 1 137 ? 5.480 18.657 17.213 1.00 88.12 137 TRP A N 1
ATOM 1102 C CA . TRP A 1 137 ? 6.897 18.271 17.225 1.00 88.12 137 TRP A CA 1
ATOM 1103 C C . TRP A 1 137 ? 7.226 17.153 16.223 1.00 88.12 137 TRP A C 1
ATOM 1105 O O . TRP A 1 137 ? 8.199 17.312 15.484 1.00 88.12 137 TRP A O 1
ATOM 1115 N N . PRO A 1 138 ? 6.416 16.078 16.118 1.00 88.94 138 PRO A N 1
ATOM 1116 C CA . PRO A 1 138 ? 6.609 15.051 15.099 1.00 88.94 138 PRO A CA 1
ATOM 1117 C C . PRO A 1 138 ? 6.646 15.597 13.667 1.00 88.94 138 PRO A C 1
ATOM 1119 O O . PRO A 1 138 ? 7.492 15.165 12.890 1.00 88.94 138 PRO A O 1
ATOM 1122 N N . ASP A 1 139 ? 5.816 16.591 13.327 1.00 89.50 139 ASP A N 1
ATOM 1123 C CA . ASP A 1 139 ? 5.856 17.206 11.993 1.00 89.50 139 ASP A CA 1
ATOM 1124 C C . ASP A 1 139 ? 7.178 17.910 11.723 1.00 89.50 139 ASP A C 1
ATOM 1126 O O . ASP A 1 139 ? 7.696 17.842 10.613 1.00 89.50 139 ASP A O 1
ATOM 1130 N N . ARG A 1 140 ? 7.713 18.610 12.729 1.00 89.75 140 ARG A N 1
ATOM 1131 C CA . ARG A 1 140 ? 8.974 19.348 12.600 1.00 89.75 140 ARG A CA 1
ATOM 1132 C C . ARG A 1 140 ? 10.149 18.398 12.446 1.00 89.75 140 ARG A C 1
ATOM 1134 O O . ARG A 1 140 ? 10.999 18.641 11.598 1.00 89.75 140 ARG A O 1
ATOM 1141 N N . LEU A 1 141 ? 10.175 17.317 13.226 1.00 92.62 141 LEU A N 1
ATOM 1142 C CA . LEU A 1 141 ? 11.203 16.282 13.111 1.00 92.62 141 LEU A CA 1
ATOM 1143 C C . LEU A 1 141 ? 11.131 15.579 11.756 1.00 92.62 141 LEU A C 1
ATOM 1145 O O . LEU A 1 141 ? 12.162 15.398 11.113 1.00 92.62 141 LEU A O 1
ATOM 1149 N N . LEU A 1 142 ? 9.924 15.251 11.285 1.00 92.88 142 LEU A N 1
ATOM 1150 C CA . LEU A 1 142 ? 9.748 14.674 9.957 1.00 92.88 142 LEU A CA 1
ATOM 1151 C C . LEU A 1 142 ? 10.189 15.654 8.867 1.00 92.88 142 LEU A C 1
ATOM 1153 O O . LEU A 1 142 ? 10.954 15.273 7.991 1.00 92.88 142 LEU A O 1
ATOM 1157 N N . ALA A 1 143 ? 9.757 16.915 8.926 1.00 91.38 143 ALA A N 1
ATOM 1158 C CA . ALA A 1 143 ? 10.147 17.935 7.956 1.00 91.38 143 ALA A CA 1
ATOM 1159 C C . ALA A 1 143 ? 11.668 18.150 7.935 1.00 91.38 143 ALA A C 1
ATOM 1161 O O . ALA A 1 143 ? 12.254 18.221 6.858 1.00 91.38 143 ALA A O 1
ATOM 1162 N N . ALA A 1 144 ? 12.310 18.190 9.106 1.00 93.00 144 ALA A N 1
ATOM 1163 C CA . ALA A 1 144 ? 13.762 18.273 9.220 1.00 93.00 144 ALA A CA 1
ATOM 1164 C C . ALA A 1 144 ? 14.451 17.042 8.613 1.00 93.00 144 ALA A C 1
ATOM 1166 O O . ALA A 1 144 ? 15.414 17.196 7.868 1.00 93.00 144 ALA A O 1
ATOM 1167 N N . GLY A 1 145 ? 13.932 15.837 8.866 1.00 93.00 145 GLY A N 1
ATOM 1168 C CA . GLY A 1 145 ? 14.440 14.600 8.271 1.00 93.00 145 GLY A CA 1
ATOM 1169 C C . GLY A 1 145 ? 14.294 14.570 6.748 1.00 93.00 145 GLY A C 1
ATOM 1170 O O . GLY A 1 145 ? 15.243 14.231 6.048 1.00 93.00 145 GLY A O 1
ATOM 1171 N N . LEU A 1 146 ? 13.141 14.985 6.215 1.00 93.19 146 LEU A N 1
ATOM 1172 C CA . LEU A 1 146 ? 12.905 15.064 4.769 1.00 93.19 146 LEU A CA 1
ATOM 1173 C C . LEU A 1 146 ? 13.806 16.112 4.105 1.00 93.19 146 LEU A C 1
ATOM 1175 O O . LEU A 1 146 ? 14.341 15.859 3.027 1.00 93.19 146 LEU A O 1
ATOM 1179 N N . LEU A 1 147 ? 14.007 17.263 4.752 1.00 92.50 147 LEU A N 1
ATOM 1180 C CA . LEU A 1 147 ? 14.927 18.296 4.279 1.00 92.50 147 LEU A CA 1
ATOM 1181 C C . LEU A 1 147 ? 16.363 17.775 4.276 1.00 92.50 147 LEU A C 1
ATOM 1183 O O . LEU A 1 147 ? 17.046 17.905 3.265 1.00 92.50 147 LEU A O 1
ATOM 1187 N N . LEU A 1 148 ? 16.798 17.134 5.364 1.00 93.50 148 LEU A N 1
ATOM 1188 C CA . LEU A 1 148 ? 18.120 16.521 5.454 1.00 93.50 148 LEU A CA 1
ATOM 1189 C C . LEU A 1 148 ? 18.329 15.500 4.331 1.00 93.50 148 LEU A C 1
ATOM 1191 O O . LEU A 1 148 ? 19.327 15.585 3.624 1.00 93.50 148 LEU A O 1
ATOM 1195 N N . MET A 1 149 ? 17.376 14.591 4.111 1.00 92.12 149 MET A N 1
ATOM 1196 C CA . MET A 1 149 ? 17.448 13.608 3.024 1.00 92.12 149 MET A CA 1
ATOM 1197 C C . MET A 1 149 ? 17.518 14.279 1.647 1.00 92.12 149 MET A C 1
ATOM 1199 O O . MET A 1 149 ? 18.332 13.891 0.816 1.00 92.12 149 MET A O 1
ATOM 1203 N N . SER A 1 150 ? 16.727 15.331 1.419 1.00 89.69 150 SER A N 1
ATOM 1204 C CA . SER A 1 150 ? 16.749 16.089 0.158 1.00 89.69 150 SER A CA 1
ATOM 1205 C C . SER A 1 150 ? 18.103 16.774 -0.076 1.00 89.69 150 SER A C 1
ATOM 1207 O O . SER A 1 150 ? 18.611 16.777 -1.195 1.00 89.69 150 SER A O 1
ATOM 1209 N N . VAL A 1 151 ? 18.725 17.306 0.982 1.00 90.19 151 VAL A N 1
ATOM 1210 C CA . VAL A 1 151 ? 20.075 17.892 0.925 1.00 90.19 151 VAL A CA 1
ATOM 1211 C C . VAL A 1 151 ? 21.144 16.827 0.690 1.00 90.19 151 VAL A C 1
ATOM 1213 O O . VAL A 1 151 ? 22.081 17.059 -0.069 1.00 90.19 151 VAL A O 1
ATOM 1216 N N . LEU A 1 152 ? 21.007 15.646 1.291 1.00 90.31 152 LEU A N 1
ATOM 1217 C CA . LEU A 1 152 ? 21.926 14.535 1.043 1.00 90.31 152 LEU A CA 1
ATOM 1218 C C . LEU A 1 152 ? 21.842 14.047 -0.411 1.00 90.31 152 LEU A C 1
ATOM 1220 O O . LEU A 1 152 ? 22.881 13.781 -1.009 1.00 90.31 152 LEU A O 1
ATOM 1224 N N . TYR A 1 153 ? 20.653 14.030 -1.023 1.00 88.44 153 TYR A N 1
ATOM 1225 C CA . TYR A 1 153 ? 20.508 13.673 -2.439 1.00 88.44 153 TYR A CA 1
ATOM 1226 C C . TYR A 1 153 ? 21.205 14.647 -3.399 1.00 88.44 153 TYR A C 1
ATOM 1228 O O . TYR A 1 153 ? 21.733 14.201 -4.421 1.00 88.44 153 TYR A O 1
ATOM 1236 N N . LEU A 1 154 ? 21.282 15.943 -3.060 1.00 86.56 154 LEU A N 1
ATOM 1237 C CA . LEU A 1 154 ? 22.027 16.941 -3.850 1.00 86.56 154 LEU A CA 1
ATOM 1238 C C . LEU A 1 154 ? 23.518 16.608 -3.955 1.00 86.56 154 LEU A C 1
ATOM 1240 O O . LEU A 1 154 ? 24.173 17.017 -4.909 1.00 86.56 154 LEU A O 1
ATOM 1244 N N . ARG A 1 155 ? 24.064 15.887 -2.970 1.00 84.12 155 ARG A N 1
ATOM 1245 C CA . ARG A 1 155 ? 25.474 15.487 -2.964 1.00 84.12 155 ARG A CA 1
ATOM 1246 C C . ARG A 1 155 ? 25.761 14.376 -3.971 1.00 84.12 155 ARG A C 1
ATOM 1248 O O . ARG A 1 155 ? 26.859 14.319 -4.513 1.00 84.12 155 ARG A O 1
ATOM 1255 N N . GLU A 1 156 ? 24.808 13.474 -4.168 1.00 77.25 156 GLU A N 1
ATOM 1256 C CA . GLU A 1 156 ? 25.015 12.234 -4.922 1.00 77.25 156 GLU A CA 1
ATOM 1257 C C . GLU A 1 156 ? 24.529 12.327 -6.371 1.00 77.25 156 GLU A C 1
ATOM 1259 O O . GLU A 1 156 ? 24.937 11.527 -7.211 1.00 77.25 156 GLU A O 1
ATOM 1264 N N . THR A 1 157 ? 23.650 13.286 -6.678 1.00 82.00 157 THR A N 1
ATOM 1265 C CA . THR A 1 157 ? 22.887 13.296 -7.932 1.00 82.00 157 THR A CA 1
ATOM 1266 C C . THR A 1 157 ? 22.743 14.692 -8.539 1.00 82.00 157 THR A C 1
ATOM 1268 O O . THR A 1 157 ? 23.144 15.702 -7.969 1.00 82.00 157 THR A O 1
ATOM 1271 N N . THR A 1 158 ? 22.175 14.756 -9.746 1.00 85.81 158 THR A N 1
ATOM 1272 C CA . THR A 1 158 ? 21.852 16.029 -10.407 1.00 85.81 158 THR A CA 1
ATOM 1273 C C . THR A 1 158 ? 20.621 16.689 -9.781 1.00 85.81 158 THR A C 1
ATOM 1275 O O . THR A 1 158 ? 19.758 16.007 -9.235 1.00 85.81 158 THR A O 1
ATOM 1278 N N . LEU A 1 159 ? 20.479 18.010 -9.947 1.00 85.56 159 LEU A N 1
ATOM 1279 C CA . LEU A 1 159 ? 19.321 18.773 -9.455 1.00 85.56 159 LEU A CA 1
ATOM 1280 C C . LEU A 1 159 ? 17.972 18.170 -9.883 1.00 85.56 159 LEU A C 1
ATOM 1282 O O . LEU A 1 159 ? 17.045 18.081 -9.079 1.00 85.56 159 LEU A O 1
ATOM 1286 N N . THR A 1 160 ? 17.865 17.732 -11.140 1.00 85.50 160 THR A N 1
ATOM 1287 C CA . TH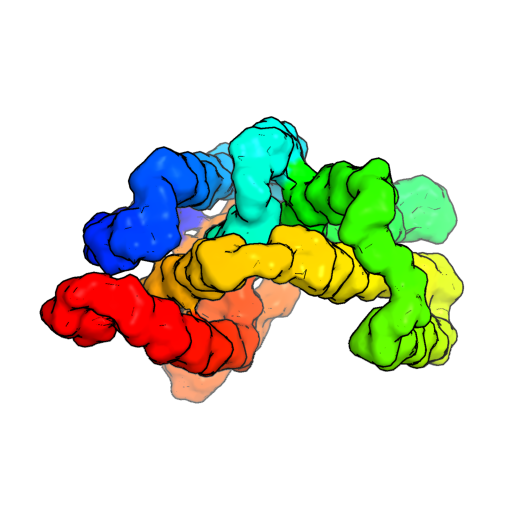R A 1 160 ? 16.643 17.127 -11.689 1.00 85.50 160 THR A CA 1
ATOM 1288 C C . THR A 1 160 ? 16.310 15.808 -11.000 1.00 85.50 160 THR A C 1
ATOM 1290 O O . THR A 1 160 ? 15.143 15.530 -10.727 1.00 85.50 160 THR A O 1
ATOM 1293 N N . ASP A 1 161 ? 17.328 15.004 -10.689 1.00 85.94 161 ASP A N 1
ATOM 1294 C CA . ASP A 1 161 ? 17.132 13.755 -9.960 1.00 85.94 161 ASP A CA 1
ATOM 1295 C C . ASP A 1 161 ? 16.766 14.026 -8.501 1.00 85.94 161 ASP A C 1
ATOM 1297 O O . ASP A 1 161 ? 15.785 13.479 -8.010 1.00 85.94 161 ASP A O 1
ATOM 1301 N N . THR A 1 162 ? 17.450 14.964 -7.840 1.00 88.81 162 THR A N 1
ATOM 1302 C CA . THR A 1 162 ? 17.126 15.367 -6.464 1.00 88.81 162 THR A CA 1
ATOM 1303 C C . THR A 1 162 ? 15.675 15.839 -6.340 1.00 88.81 162 THR A C 1
ATOM 1305 O O . THR A 1 162 ? 14.979 15.452 -5.397 1.00 88.81 162 THR A O 1
ATOM 1308 N N . LEU A 1 163 ? 15.174 16.636 -7.290 1.00 88.75 163 LEU A N 1
ATOM 1309 C CA . LEU A 1 163 ? 13.771 17.064 -7.293 1.00 88.75 163 LEU A CA 1
ATOM 1310 C C . LEU A 1 163 ? 12.821 15.860 -7.383 1.00 88.75 163 LEU A C 1
ATOM 1312 O O . LEU A 1 163 ? 11.813 15.809 -6.674 1.00 88.75 163 LEU A O 1
ATOM 1316 N N . ARG A 1 164 ? 13.171 14.865 -8.204 1.00 90.06 164 ARG A N 1
ATOM 1317 C CA . ARG A 1 164 ? 12.424 13.611 -8.330 1.00 90.06 164 ARG A CA 1
ATOM 1318 C C . ARG A 1 164 ? 12.453 12.800 -7.030 1.00 90.06 164 ARG A C 1
ATOM 1320 O O . ARG A 1 164 ? 11.395 12.395 -6.556 1.00 90.06 164 ARG A O 1
ATOM 1327 N N . GLN A 1 165 ? 13.620 12.638 -6.404 1.00 90.62 165 GLN A N 1
ATOM 1328 C CA . GLN A 1 165 ? 13.749 11.957 -5.109 1.00 90.62 165 GLN A CA 1
ATOM 1329 C C . GLN A 1 165 ? 12.963 12.678 -4.007 1.00 90.62 165 GLN A C 1
ATOM 1331 O O . GLN A 1 165 ? 12.302 12.044 -3.189 1.00 90.62 165 GLN A O 1
ATOM 1336 N N . THR A 1 166 ? 12.963 14.012 -4.015 1.00 91.06 166 THR A N 1
ATOM 1337 C CA . THR A 1 166 ? 12.180 14.822 -3.070 1.00 91.06 166 THR A CA 1
ATOM 1338 C C . THR A 1 166 ? 10.680 14.596 -3.263 1.00 91.06 166 THR A C 1
ATOM 1340 O O . THR A 1 166 ? 9.933 14.474 -2.289 1.00 91.06 166 THR A O 1
ATOM 1343 N N . LEU A 1 167 ? 10.223 14.479 -4.513 1.00 91.88 167 LEU A N 1
ATOM 1344 C CA . LEU A 1 167 ? 8.844 14.105 -4.819 1.00 91.88 167 LEU A CA 1
ATOM 1345 C C . LEU A 1 167 ? 8.518 12.684 -4.326 1.00 91.88 167 LEU A C 1
ATOM 1347 O O . LEU A 1 167 ? 7.429 12.468 -3.797 1.00 91.88 167 LEU A O 1
ATOM 1351 N N . TYR A 1 168 ? 9.450 11.734 -4.416 1.00 92.88 168 TYR A N 1
ATOM 1352 C CA . TYR A 1 168 ? 9.261 10.394 -3.846 1.00 92.88 168 TYR A CA 1
ATOM 1353 C C . TYR A 1 168 ? 9.174 10.430 -2.327 1.00 92.88 168 TYR A C 1
ATOM 1355 O O . TYR A 1 168 ? 8.251 9.855 -1.766 1.00 92.88 168 TYR A O 1
ATOM 1363 N N . LEU A 1 169 ? 10.043 11.180 -1.650 1.00 92.88 169 LEU A N 1
ATOM 1364 C CA . LEU A 1 169 ? 9.946 11.394 -0.206 1.00 92.88 169 LEU A CA 1
ATOM 1365 C C . LEU A 1 169 ? 8.589 12.000 0.194 1.00 92.88 169 LEU A C 1
ATOM 1367 O O . LEU A 1 169 ? 7.993 11.608 1.200 1.00 92.88 169 LEU A O 1
ATOM 1371 N N . PHE A 1 170 ? 8.062 12.926 -0.609 1.00 91.69 170 PHE A N 1
ATOM 1372 C CA . PHE A 1 170 ? 6.738 13.497 -0.385 1.00 91.69 170 PHE A CA 1
ATOM 1373 C C . PHE A 1 170 ? 5.624 12.443 -0.514 1.00 91.69 170 PHE A C 1
ATOM 1375 O O . PHE A 1 170 ? 4.776 12.329 0.373 1.00 91.69 170 PHE A O 1
ATOM 1382 N N . VAL A 1 171 ? 5.618 11.668 -1.601 1.00 93.88 171 VAL A N 1
ATOM 1383 C CA . VAL A 1 171 ? 4.556 10.689 -1.896 1.00 93.88 171 VAL A CA 1
ATOM 1384 C C . VAL A 1 171 ? 4.650 9.446 -1.008 1.00 93.88 171 VAL A C 1
ATOM 1386 O O . VAL A 1 171 ? 3.624 8.972 -0.525 1.00 93.88 171 VAL A 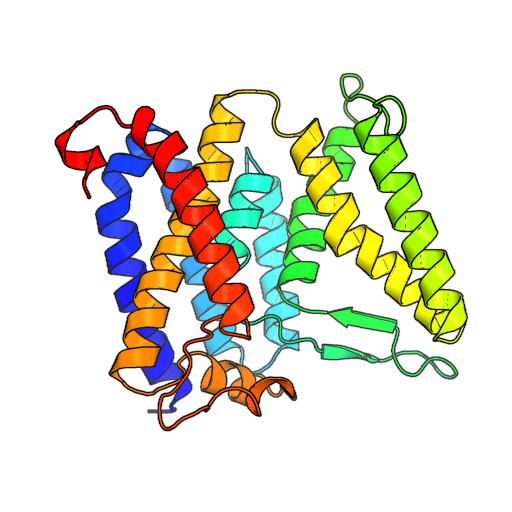O 1
ATOM 1389 N N . ASP A 1 172 ? 5.857 8.943 -0.764 1.00 92.19 172 ASP A N 1
ATOM 1390 C CA . ASP A 1 172 ? 6.097 7.652 -0.115 1.00 92.19 172 ASP A CA 1
ATOM 1391 C C . ASP A 1 172 ? 6.212 7.782 1.415 1.00 92.19 172 ASP A C 1
ATOM 1393 O O . ASP A 1 172 ? 5.912 6.829 2.134 1.00 92.19 172 ASP A O 1
ATOM 1397 N N . VAL A 1 173 ? 6.598 8.955 1.940 1.00 93.44 173 VAL A N 1
ATOM 1398 C CA . VAL A 1 173 ? 6.791 9.167 3.389 1.00 93.44 173 VAL A CA 1
ATOM 1399 C C . VAL A 1 173 ? 5.824 10.205 3.946 1.00 93.44 173 VAL A C 1
ATOM 1401 O O . VAL A 1 173 ? 5.040 9.903 4.851 1.00 93.44 173 VAL A O 1
ATOM 1404 N N . LEU A 1 174 ? 5.854 11.434 3.419 1.00 93.06 174 LEU A N 1
ATOM 1405 C CA . LEU A 1 174 ? 5.080 12.533 4.001 1.00 93.06 174 LEU A CA 1
ATOM 1406 C C . LEU A 1 174 ? 3.572 12.296 3.883 1.00 93.06 174 LEU A C 1
ATOM 1408 O O . LEU A 1 174 ? 2.831 12.565 4.829 1.00 93.06 174 LEU A O 1
ATOM 1412 N N . LEU A 1 175 ? 3.116 11.799 2.735 1.00 93.31 175 LEU A N 1
ATOM 1413 C CA . LEU A 1 175 ? 1.699 11.616 2.461 1.00 93.31 175 LEU A CA 1
ATOM 1414 C C . LEU A 1 175 ? 1.062 10.523 3.348 1.00 93.31 175 LEU A C 1
ATOM 1416 O O . LEU A 1 175 ? 0.082 10.846 4.029 1.00 93.31 175 LEU A O 1
ATOM 1420 N N . PRO A 1 176 ? 1.610 9.291 3.455 1.00 94.25 176 PRO A N 1
ATOM 1421 C CA . PRO A 1 176 ? 1.141 8.310 4.433 1.00 94.25 176 PRO A CA 1
ATOM 1422 C C . PRO A 1 176 ? 1.190 8.833 5.864 1.00 94.25 176 PRO A C 1
ATOM 1424 O O . PRO A 1 176 ? 0.221 8.681 6.605 1.00 94.25 176 PRO A O 1
ATOM 1427 N N . TYR A 1 177 ? 2.266 9.519 6.250 1.00 93.62 177 TYR A N 1
ATOM 1428 C CA . TYR A 1 177 ? 2.360 10.106 7.582 1.00 93.62 177 TYR A CA 1
ATOM 1429 C C . TYR A 1 177 ? 1.246 11.129 7.855 1.00 93.62 177 TYR A C 1
ATOM 1431 O O . TYR A 1 177 ? 0.604 11.096 8.909 1.00 93.62 177 TYR A O 1
ATOM 1439 N N . TYR A 1 178 ? 0.991 12.035 6.909 1.00 92.06 178 TYR A N 1
ATOM 1440 C CA . TYR A 1 178 ? -0.022 13.074 7.058 1.00 92.06 178 TYR A CA 1
ATOM 1441 C C . TYR A 1 178 ? -1.417 12.462 7.209 1.00 92.06 178 TYR A C 1
ATOM 1443 O O . TYR A 1 178 ? -2.143 12.819 8.138 1.00 92.06 178 TYR A O 1
ATOM 1451 N N . VAL A 1 179 ? -1.779 11.504 6.352 1.00 92.62 179 VAL A N 1
ATOM 1452 C CA . VAL A 1 179 ? -3.098 10.862 6.426 1.00 92.62 179 VAL A CA 1
ATOM 1453 C C . VAL A 1 179 ? -3.221 9.983 7.676 1.00 92.62 179 VAL A C 1
ATOM 1455 O O . VAL A 1 179 ? -4.260 10.039 8.327 1.00 92.62 179 VAL A O 1
ATOM 1458 N N . ALA A 1 180 ? -2.174 9.264 8.100 1.00 92.81 180 ALA A N 1
ATOM 1459 C CA . ALA A 1 180 ? -2.197 8.496 9.353 1.00 92.81 180 ALA A CA 1
ATOM 1460 C C . ALA A 1 180 ? -2.412 9.410 10.562 1.00 92.81 180 ALA A C 1
ATOM 1462 O O . ALA A 1 180 ? -3.325 9.197 11.354 1.00 92.81 180 ALA A O 1
ATOM 1463 N N . SER A 1 181 ? -1.600 10.459 10.688 1.00 90.12 181 SER A N 1
ATOM 1464 C CA . SER A 1 181 ? -1.622 11.324 11.867 1.00 90.12 181 SER A CA 1
ATOM 1465 C C . SER A 1 181 ? -2.886 12.185 11.971 1.00 90.12 181 SER A C 1
ATOM 1467 O O . SER A 1 181 ? -3.200 12.633 13.072 1.00 90.12 181 SER A O 1
ATOM 1469 N N . ARG A 1 182 ? -3.582 12.471 10.860 1.00 89.00 182 ARG A N 1
ATOM 1470 C CA . ARG A 1 182 ? -4.751 13.376 10.839 1.00 89.00 182 ARG A CA 1
ATOM 1471 C C . ARG A 1 182 ? -6.070 12.660 10.585 1.00 89.00 182 ARG A C 1
ATOM 1473 O O . ARG A 1 182 ? -7.110 13.163 11.010 1.00 89.00 182 ARG A O 1
ATOM 1480 N N . GLY A 1 183 ? -6.020 11.538 9.873 1.00 85.19 183 GLY A N 1
ATOM 1481 C CA . GLY A 1 183 ? -7.176 10.717 9.536 1.00 85.19 183 GLY A CA 1
ATOM 1482 C C . GLY A 1 183 ? -7.558 9.742 10.645 1.00 85.19 183 GLY A C 1
ATOM 1483 O O . GLY A 1 183 ? -8.743 9.507 10.840 1.00 85.19 183 GLY A O 1
ATOM 1484 N N . LEU A 1 184 ? -6.594 9.222 11.414 1.00 90.12 184 LEU A N 1
ATOM 1485 C CA . LEU A 1 184 ? -6.861 8.267 12.497 1.00 90.12 184 LEU A CA 1
ATOM 1486 C C . LEU A 1 184 ? -7.140 8.999 13.812 1.00 90.12 184 LEU A C 1
ATOM 1488 O O . LEU A 1 184 ? -6.260 9.153 14.657 1.00 90.12 184 LEU A O 1
ATOM 1492 N N . ARG A 1 185 ? -8.373 9.488 13.963 1.00 86.50 185 ARG A N 1
ATOM 1493 C CA . ARG A 1 185 ? -8.795 10.263 15.143 1.00 86.50 185 ARG A CA 1
ATOM 1494 C C . ARG A 1 185 ? -9.396 9.390 16.236 1.00 86.50 185 ARG A C 1
ATOM 1496 O O . ARG A 1 185 ? -9.267 9.716 17.414 1.00 86.50 185 ARG A O 1
ATOM 1503 N N . GLN A 1 186 ? -10.066 8.302 15.857 1.00 88.44 186 GLN A N 1
ATOM 1504 C CA . GLN A 1 186 ? -10.732 7.406 16.794 1.00 88.44 186 GLN A CA 1
ATOM 1505 C C . GLN A 1 186 ? -9.966 6.094 16.962 1.00 88.44 186 GLN A C 1
ATOM 1507 O O . GLN A 1 186 ? -9.280 5.611 16.059 1.00 88.44 186 GLN A O 1
ATOM 1512 N N . ILE A 1 187 ? -10.136 5.468 18.129 1.00 88.06 187 ILE A N 1
ATOM 1513 C CA . ILE A 1 187 ? -9.535 4.159 18.404 1.00 88.06 187 ILE A CA 1
ATOM 1514 C C . ILE A 1 187 ? -10.092 3.066 17.476 1.00 88.06 187 ILE A C 1
ATOM 1516 O O . ILE A 1 187 ? -9.394 2.098 17.184 1.00 88.06 187 ILE A O 1
ATOM 1520 N N . SER A 1 188 ? -11.334 3.214 17.003 1.00 88.75 188 SER A N 1
ATOM 1521 C CA . SER A 1 188 ? -11.946 2.353 15.984 1.00 88.75 188 SER A CA 1
ATOM 1522 C C . SER A 1 188 ? -11.171 2.409 14.670 1.00 88.75 188 SER A C 1
ATOM 1524 O O . SER A 1 188 ? -10.783 1.360 14.164 1.00 88.75 188 SER A O 1
ATOM 1526 N N . ASP A 1 189 ? -10.864 3.609 14.173 1.00 90.94 189 ASP A N 1
ATOM 1527 C CA . ASP A 1 189 ? -10.115 3.808 12.923 1.00 90.94 189 ASP A CA 1
ATOM 1528 C C . ASP A 1 189 ? -8.695 3.253 13.038 1.00 90.94 189 ASP A C 1
ATOM 1530 O O . ASP A 1 189 ? -8.155 2.654 12.103 1.00 90.94 189 ASP A O 1
ATOM 1534 N N . PHE A 1 190 ? -8.086 3.415 14.215 1.00 91.19 190 PHE A N 1
ATOM 1535 C CA . PHE A 1 190 ? -6.773 2.854 14.501 1.00 91.19 190 PHE A CA 1
ATOM 1536 C C . PHE A 1 190 ? -6.801 1.321 14.452 1.00 91.19 190 PHE A C 1
ATOM 1538 O O . PHE A 1 190 ? -6.024 0.718 13.713 1.00 91.19 190 PHE A O 1
ATOM 1545 N N . LYS A 1 191 ? -7.744 0.683 15.161 1.00 91.69 191 LYS A N 1
ATOM 1546 C CA . LYS A 1 191 ? -7.942 -0.779 15.137 1.00 91.69 191 LYS A CA 1
ATOM 1547 C C . LYS A 1 191 ? -8.192 -1.301 13.726 1.00 91.69 191 LYS A C 1
ATOM 1549 O O . LYS A 1 191 ? -7.591 -2.296 13.337 1.00 91.69 191 LYS A O 1
ATOM 1554 N N . ASP A 1 192 ? -9.048 -0.618 12.973 1.00 93.38 192 ASP A N 1
ATOM 1555 C CA . ASP A 1 192 ? -9.383 -0.950 11.590 1.00 93.38 192 ASP A CA 1
ATOM 1556 C C . ASP A 1 192 ? -8.143 -0.926 10.678 1.00 93.38 192 ASP A C 1
ATOM 1558 O O . ASP A 1 192 ? -7.878 -1.858 9.915 1.00 93.38 192 ASP A O 1
ATOM 1562 N N . THR A 1 193 ? -7.317 0.110 10.826 1.00 94.69 193 THR A N 1
ATOM 1563 C CA . THR A 1 193 ? -6.073 0.271 10.063 1.00 94.69 193 THR A CA 1
ATOM 1564 C C . THR A 1 193 ? -5.057 -0.816 10.392 1.00 94.69 193 THR A C 1
ATOM 1566 O O . THR A 1 193 ? -4.486 -1.426 9.486 1.00 94.69 193 THR A O 1
ATOM 1569 N N . LEU A 1 194 ? -4.847 -1.097 11.680 1.00 94.38 194 LEU A N 1
ATOM 1570 C CA . LEU A 1 194 ? -3.924 -2.149 12.104 1.00 94.38 194 LEU A CA 1
ATOM 1571 C C . LEU A 1 194 ? -4.404 -3.532 11.662 1.00 94.38 194 LEU A C 1
ATOM 1573 O O . LEU A 1 194 ? -3.604 -4.325 11.168 1.00 94.38 194 LEU A O 1
ATOM 1577 N N . LEU A 1 195 ? -5.707 -3.801 11.774 1.00 94.31 195 LEU A N 1
ATOM 1578 C CA . LEU A 1 195 ? -6.309 -5.036 11.287 1.00 94.31 195 LEU A CA 1
ATOM 1579 C C . LEU A 1 195 ? -6.055 -5.211 9.786 1.00 94.31 195 LEU A C 1
ATOM 1581 O O . LEU A 1 195 ? -5.656 -6.292 9.368 1.00 94.31 195 LEU A O 1
ATOM 1585 N N . ALA A 1 196 ? -6.228 -4.164 8.975 1.00 95.56 196 ALA A N 1
ATOM 1586 C CA . ALA A 1 196 ? -5.968 -4.239 7.539 1.00 95.56 196 ALA A CA 1
ATOM 1587 C C . ALA A 1 196 ? -4.512 -4.618 7.214 1.00 95.56 196 ALA A C 1
ATOM 1589 O O . ALA A 1 196 ? -4.279 -5.455 6.341 1.00 95.56 196 ALA A O 1
ATOM 1590 N N . PHE A 1 197 ? -3.542 -4.063 7.949 1.00 95.81 197 PHE A N 1
ATOM 1591 C CA . PHE A 1 197 ? -2.132 -4.433 7.798 1.00 95.81 197 PHE A CA 1
ATOM 1592 C C . PHE A 1 197 ? -1.876 -5.896 8.189 1.00 95.81 197 PHE A C 1
ATOM 1594 O O . PHE A 1 197 ? -1.196 -6.627 7.466 1.00 95.81 197 PHE A O 1
ATOM 1601 N N . VAL A 1 198 ? -2.446 -6.345 9.311 1.00 95.38 198 VAL A N 1
ATOM 1602 C CA . VAL A 1 198 ? -2.327 -7.734 9.786 1.00 95.38 198 VAL A CA 1
ATOM 1603 C C . VAL A 1 198 ? -2.935 -8.712 8.779 1.00 95.38 198 VAL A C 1
ATOM 1605 O O . VAL A 1 198 ? -2.304 -9.711 8.445 1.00 95.38 198 VAL A O 1
ATOM 1608 N N . LEU A 1 199 ? -4.113 -8.405 8.225 1.00 94.88 199 LEU A N 1
ATOM 1609 C CA . LEU A 1 199 ? -4.758 -9.230 7.199 1.00 94.88 199 LEU A CA 1
ATOM 1610 C C . LEU A 1 199 ? -3.901 -9.348 5.936 1.00 94.88 199 LEU A C 1
ATOM 1612 O O . LEU A 1 199 ? -3.711 -10.457 5.435 1.00 94.88 199 LEU A O 1
ATOM 1616 N N . ALA A 1 200 ? -3.360 -8.231 5.440 1.00 94.94 200 ALA A N 1
ATOM 1617 C CA . ALA A 1 200 ? -2.438 -8.253 4.308 1.00 94.94 200 ALA A CA 1
ATOM 1618 C C . ALA A 1 200 ? -1.200 -9.112 4.624 1.00 94.94 200 ALA A C 1
ATOM 1620 O O . ALA A 1 200 ? -0.783 -9.930 3.806 1.00 94.94 200 ALA A O 1
ATOM 1621 N N . SER A 1 201 ? -0.670 -8.997 5.841 1.00 94.50 201 SER A N 1
ATOM 1622 C CA . SER A 1 201 ? 0.505 -9.747 6.293 1.00 94.50 201 SER A CA 1
ATOM 1623 C C . SER A 1 201 ? 0.236 -11.247 6.436 1.00 94.50 201 SER A C 1
ATOM 1625 O O . SER A 1 201 ? 1.099 -12.048 6.095 1.00 94.50 201 SER A O 1
ATOM 1627 N N . PHE A 1 202 ? -0.963 -11.662 6.854 1.00 94.25 202 PHE A N 1
ATOM 1628 C CA . PHE A 1 202 ? -1.352 -13.077 6.864 1.00 94.25 202 PHE A CA 1
ATOM 1629 C C . PHE A 1 202 ? -1.413 -13.678 5.462 1.00 94.25 202 PHE A C 1
ATOM 1631 O O . PHE A 1 202 ? -0.959 -14.807 5.261 1.00 94.25 202 PHE A O 1
ATOM 1638 N N . VAL A 1 203 ? -1.913 -12.919 4.482 1.00 94.44 203 VAL A N 1
ATOM 1639 C CA . VAL A 1 203 ? -1.868 -13.342 3.075 1.00 94.44 203 VAL A CA 1
ATOM 1640 C C . VAL A 1 203 ? -0.416 -13.517 2.629 1.00 94.44 203 VAL A C 1
ATOM 1642 O O . VAL A 1 203 ? -0.072 -14.566 2.084 1.00 94.44 203 VAL A O 1
ATOM 1645 N N . LEU A 1 204 ? 0.458 -12.550 2.928 1.00 92.69 204 LEU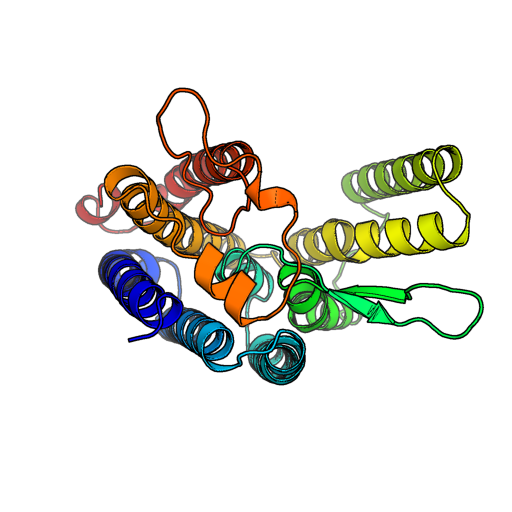 A N 1
ATOM 1646 C CA . LEU A 1 204 ? 1.885 -12.660 2.614 1.00 92.69 204 LEU A CA 1
ATOM 1647 C C . LEU A 1 204 ? 2.562 -13.843 3.302 1.00 92.69 204 LEU A C 1
ATOM 1649 O O . LEU A 1 204 ? 3.389 -14.499 2.680 1.00 92.69 204 LEU A O 1
ATOM 1653 N N . ALA A 1 205 ? 2.229 -14.125 4.560 1.00 92.62 205 ALA A N 1
ATOM 1654 C CA . ALA A 1 205 ? 2.841 -15.206 5.322 1.00 92.62 205 ALA A CA 1
ATOM 1655 C C . ALA A 1 205 ? 2.522 -16.558 4.680 1.00 92.62 205 ALA A C 1
ATOM 1657 O O . ALA A 1 205 ? 3.423 -17.361 4.439 1.00 92.62 205 ALA A O 1
ATOM 1658 N N . LEU A 1 206 ? 1.251 -16.780 4.334 1.00 92.75 206 LEU A N 1
ATOM 1659 C CA . LEU A 1 206 ? 0.824 -18.030 3.719 1.00 92.75 206 LEU A CA 1
ATOM 1660 C C . LEU A 1 206 ? 1.411 -18.205 2.309 1.00 92.75 206 LEU A C 1
ATOM 1662 O O . LEU A 1 206 ? 1.848 -19.302 1.959 1.00 92.75 206 LEU A O 1
ATOM 1666 N N . ILE A 1 207 ? 1.479 -17.125 1.522 1.00 90.69 207 ILE A N 1
ATOM 1667 C CA . ILE A 1 207 ? 2.141 -17.154 0.212 1.00 90.69 207 ILE A CA 1
ATOM 1668 C C . ILE A 1 207 ? 3.648 -17.402 0.372 1.00 90.69 207 ILE A C 1
ATOM 1670 O O . ILE A 1 207 ? 4.195 -18.246 -0.328 1.00 90.69 207 ILE A O 1
ATOM 1674 N N . GLY A 1 208 ? 4.314 -16.745 1.323 1.00 86.94 208 GLY A N 1
ATOM 1675 C CA . GLY A 1 208 ? 5.748 -16.909 1.569 1.00 86.94 208 GLY A CA 1
ATOM 1676 C C . GLY A 1 208 ? 6.130 -18.328 1.991 1.00 86.94 208 GLY A C 1
ATOM 1677 O O . GLY A 1 208 ? 7.141 -18.853 1.526 1.00 86.94 208 GLY A O 1
ATOM 1678 N N . VAL A 1 209 ? 5.295 -18.993 2.798 1.00 89.06 209 VAL A N 1
ATOM 1679 C CA . VAL A 1 209 ? 5.464 -20.422 3.112 1.00 89.06 209 VAL A CA 1
ATOM 1680 C C . VAL A 1 209 ? 5.357 -21.271 1.844 1.00 89.06 209 VAL A C 1
ATOM 1682 O O . VAL A 1 209 ? 6.183 -22.158 1.633 1.00 89.06 209 VAL A O 1
ATOM 1685 N N . ALA A 1 210 ? 4.382 -20.991 0.976 1.00 87.44 210 ALA A N 1
ATOM 1686 C CA . ALA A 1 210 ? 4.236 -21.710 -0.286 1.00 87.44 210 ALA A CA 1
ATOM 1687 C C . ALA A 1 210 ? 5.440 -21.498 -1.222 1.00 87.44 210 ALA A C 1
ATOM 1689 O O . ALA A 1 210 ? 5.928 -22.476 -1.790 1.00 87.44 210 ALA A O 1
ATOM 1690 N N . GLU A 1 211 ? 5.955 -20.267 -1.335 1.00 85.94 211 GLU A N 1
ATOM 1691 C CA . GLU A 1 211 ? 7.155 -19.964 -2.129 1.00 85.94 211 GLU A CA 1
ATOM 1692 C C . GLU A 1 211 ? 8.385 -20.717 -1.610 1.00 85.94 211 GLU A C 1
ATOM 1694 O O . GLU A 1 211 ? 9.130 -21.304 -2.397 1.00 85.94 211 GLU A O 1
ATOM 1699 N N . TYR A 1 212 ? 8.576 -20.744 -0.287 1.00 85.06 212 TYR A N 1
ATOM 1700 C CA . TYR A 1 212 ? 9.689 -21.443 0.355 1.00 85.06 212 TYR A CA 1
ATOM 1701 C C . TYR A 1 212 ? 9.621 -22.959 0.139 1.00 85.06 212 TYR A C 1
ATOM 1703 O O . TYR A 1 212 ? 10.590 -23.555 -0.327 1.00 85.06 212 TYR A O 1
ATOM 1711 N N . VAL A 1 213 ? 8.469 -23.579 0.423 1.00 84.94 213 VAL A N 1
ATOM 1712 C CA . VAL A 1 213 ? 8.287 -25.041 0.347 1.00 84.94 213 VAL A CA 1
ATOM 1713 C C . VAL A 1 213 ? 8.345 -25.552 -1.092 1.00 84.94 213 VAL A C 1
ATOM 1715 O O . VAL A 1 213 ? 8.834 -26.652 -1.340 1.00 84.94 213 VAL A O 1
ATOM 1718 N N . ARG A 1 214 ? 7.820 -24.785 -2.054 1.00 81.62 214 ARG A N 1
ATOM 1719 C CA . ARG A 1 214 ? 7.793 -25.187 -3.469 1.00 81.62 214 ARG A CA 1
ATOM 1720 C C . ARG A 1 214 ? 9.005 -24.712 -4.263 1.00 81.62 214 ARG A C 1
ATOM 1722 O O . ARG A 1 214 ? 9.094 -25.061 -5.435 1.00 81.62 214 ARG A O 1
ATOM 1729 N N . HIS A 1 215 ? 9.899 -23.926 -3.659 1.00 79.25 215 HIS A N 1
ATOM 1730 C CA . HIS A 1 215 ? 10.995 -23.237 -4.348 1.00 79.25 215 HIS A CA 1
ATOM 1731 C C . HIS A 1 215 ? 10.528 -22.476 -5.600 1.00 79.25 215 HIS A C 1
ATOM 1733 O O . HIS A 1 215 ? 11.233 -22.414 -6.605 1.00 79.25 215 HIS A O 1
ATOM 1739 N N . TRP A 1 216 ? 9.321 -21.908 -5.540 1.00 81.81 216 TRP A N 1
ATOM 1740 C CA . TRP A 1 216 ? 8.664 -21.275 -6.680 1.00 81.81 216 TRP A CA 1
ATOM 1741 C C . TRP A 1 216 ? 8.224 -19.863 -6.319 1.00 81.81 216 TRP A C 1
ATOM 1743 O O . TRP A 1 216 ? 7.387 -19.670 -5.442 1.00 81.81 216 TRP A O 1
ATOM 1753 N N . LEU A 1 217 ? 8.803 -18.880 -7.002 1.00 82.06 217 LEU A N 1
ATOM 1754 C CA . LEU A 1 217 ? 8.477 -17.467 -6.839 1.00 82.06 217 LEU A CA 1
ATOM 1755 C C . LEU A 1 217 ? 7.193 -17.170 -7.608 1.00 82.06 217 LEU A C 1
ATOM 1757 O O . LEU A 1 217 ? 7.189 -17.081 -8.833 1.00 82.06 217 LEU A O 1
ATOM 1761 N N . LEU A 1 218 ? 6.083 -17.027 -6.893 1.00 82.94 218 LEU A N 1
ATOM 1762 C CA . LEU A 1 218 ? 4.765 -16.932 -7.523 1.00 82.94 218 LEU A CA 1
ATOM 1763 C C . LEU A 1 218 ? 4.590 -15.600 -8.264 1.00 82.94 218 LEU A C 1
ATOM 1765 O O . LEU A 1 218 ? 3.914 -15.528 -9.289 1.00 82.94 218 LEU A O 1
ATOM 1769 N N . TYR A 1 219 ? 5.226 -14.543 -7.763 1.00 83.50 219 TYR A N 1
ATOM 1770 C CA . TYR A 1 219 ? 5.104 -13.202 -8.323 1.00 83.50 219 TYR A CA 1
ATOM 1771 C C . TYR A 1 219 ? 6.148 -12.861 -9.397 1.00 83.50 219 TYR A C 1
ATOM 1773 O O . TYR A 1 219 ? 5.970 -11.850 -10.074 1.00 83.50 219 TYR A O 1
ATOM 1781 N N . SER A 1 220 ? 7.193 -13.672 -9.620 1.00 80.50 220 SER A N 1
ATOM 1782 C CA . SER A 1 220 ? 8.173 -13.387 -10.687 1.00 80.50 220 SER A CA 1
ATOM 1783 C C . SER A 1 220 ? 7.533 -13.493 -12.071 1.00 80.50 220 SER A C 1
ATOM 1785 O O . SER A 1 220 ? 7.627 -12.562 -12.865 1.00 80.50 220 SER A O 1
ATOM 1787 N N . ALA A 1 221 ? 6.748 -14.552 -12.301 1.00 79.38 221 ALA A N 1
ATOM 1788 C CA . ALA A 1 221 ? 6.031 -14.762 -13.557 1.00 79.38 221 ALA A CA 1
ATOM 1789 C C . ALA A 1 221 ? 5.034 -13.631 -13.883 1.00 79.38 221 ALA A C 1
ATOM 1791 O O . ALA A 1 221 ? 4.761 -13.366 -15.052 1.00 79.38 221 ALA A O 1
ATOM 1792 N N . LEU A 1 222 ? 4.483 -12.961 -12.861 1.00 82.94 222 LEU A N 1
ATOM 1793 C CA . LEU A 1 222 ? 3.629 -11.784 -13.042 1.00 82.94 222 LEU A CA 1
ATOM 1794 C C . LEU A 1 222 ? 4.438 -10.591 -13.562 1.00 82.94 222 LEU A C 1
ATOM 1796 O O . LEU A 1 222 ? 4.003 -9.908 -14.485 1.00 82.94 222 LEU A O 1
ATOM 1800 N N . VAL A 1 223 ? 5.594 -10.320 -12.955 1.00 82.00 223 VAL A N 1
ATOM 1801 C CA . VAL A 1 223 ? 6.426 -9.166 -13.315 1.00 82.00 223 VAL A CA 1
ATOM 1802 C C . VAL A 1 223 ? 6.977 -9.312 -14.733 1.00 82.00 223 VAL A C 1
ATOM 1804 O O . VAL A 1 223 ? 6.910 -8.354 -15.509 1.00 82.00 223 VAL A O 1
ATOM 1807 N N . ASP A 1 224 ? 7.379 -10.529 -15.101 1.00 80.44 224 ASP A N 1
ATOM 1808 C CA . ASP A 1 224 ? 7.796 -10.868 -16.463 1.00 80.44 224 ASP A CA 1
ATOM 1809 C C . ASP A 1 224 ? 6.648 -10.674 -17.467 1.00 80.44 224 ASP A C 1
ATOM 1811 O O . ASP A 1 224 ? 6.825 -10.039 -18.507 1.00 80.44 224 ASP A O 1
ATOM 1815 N N . ALA A 1 225 ? 5.437 -11.142 -17.137 1.00 80.88 225 ALA A N 1
ATOM 1816 C CA . ALA A 1 225 ? 4.256 -10.983 -17.991 1.00 80.88 225 ALA A CA 1
ATOM 1817 C C . ALA A 1 225 ? 3.808 -9.519 -18.154 1.00 80.88 225 ALA A C 1
ATOM 1819 O O . ALA A 1 225 ? 3.210 -9.171 -19.170 1.00 80.88 225 ALA A O 1
ATOM 1820 N N . MET A 1 226 ? 4.090 -8.652 -17.178 1.00 82.31 226 MET A N 1
ATOM 1821 C CA . MET A 1 226 ? 3.811 -7.213 -17.270 1.00 82.31 226 MET A CA 1
ATOM 1822 C C . MET A 1 226 ? 4.870 -6.438 -18.070 1.00 82.31 226 MET A C 1
ATOM 1824 O O . MET A 1 226 ? 4.673 -5.244 -18.317 1.00 82.31 226 MET A O 1
ATOM 1828 N N . GLY A 1 227 ? 5.967 -7.094 -18.471 1.00 77.62 227 GLY A N 1
ATOM 1829 C CA . GLY A 1 227 ? 7.049 -6.500 -19.256 1.00 77.62 227 GLY A CA 1
ATOM 1830 C C . GLY A 1 227 ? 7.909 -5.505 -18.477 1.00 77.62 227 GLY A C 1
ATOM 1831 O O . GLY A 1 227 ? 8.486 -4.600 -19.079 1.00 77.62 227 GLY A O 1
ATOM 1832 N N . VAL A 1 228 ? 7.972 -5.621 -17.144 1.00 77.38 228 VAL A N 1
ATOM 1833 C CA . VAL A 1 228 ? 8.740 -4.691 -16.304 1.00 77.38 228 VAL A CA 1
ATOM 1834 C C . VAL A 1 228 ? 10.109 -5.295 -15.979 1.00 77.38 228 VAL A C 1
ATOM 1836 O O . VAL A 1 228 ? 10.158 -6.360 -15.364 1.00 77.38 228 VAL A O 1
ATOM 1839 N N . PRO A 1 229 ? 11.229 -4.636 -16.331 1.00 64.81 229 PRO A N 1
ATOM 1840 C CA . PRO A 1 229 ? 12.559 -5.132 -15.995 1.00 64.81 229 PRO A CA 1
ATOM 1841 C C . PRO A 1 229 ? 12.775 -5.082 -14.476 1.00 64.81 229 PRO A C 1
ATOM 1843 O O . PRO A 1 229 ? 12.963 -4.018 -13.886 1.00 64.81 229 PRO A O 1
ATOM 1846 N N . TRP A 1 230 ? 12.740 -6.246 -13.826 1.00 65.75 230 TRP A N 1
ATOM 1847 C CA . TRP A 1 230 ? 12.889 -6.377 -12.376 1.00 65.75 230 TRP A CA 1
ATOM 1848 C C . TRP A 1 230 ? 14.293 -6.841 -11.998 1.00 65.75 230 TRP A C 1
ATOM 1850 O O . TRP A 1 230 ? 14.598 -8.032 -11.925 1.00 65.75 230 TRP A O 1
ATOM 1860 N N . SER A 1 231 ? 15.166 -5.873 -11.724 1.00 53.62 231 SER A N 1
ATOM 1861 C CA . SER A 1 231 ? 16.575 -6.109 -11.381 1.00 53.62 231 SER A CA 1
ATOM 1862 C C . SER A 1 231 ? 16.784 -6.792 -10.022 1.00 53.62 231 SER A C 1
ATOM 1864 O O . SER A 1 231 ? 17.847 -7.365 -9.780 1.00 53.62 231 SER A O 1
ATOM 1866 N N . MET A 1 232 ? 15.771 -6.812 -9.144 1.00 54.00 232 MET A N 1
ATOM 1867 C CA . MET A 1 232 ? 15.857 -7.456 -7.823 1.00 54.00 232 MET A CA 1
ATOM 1868 C C . MET A 1 232 ? 15.790 -8.997 -7.887 1.00 54.00 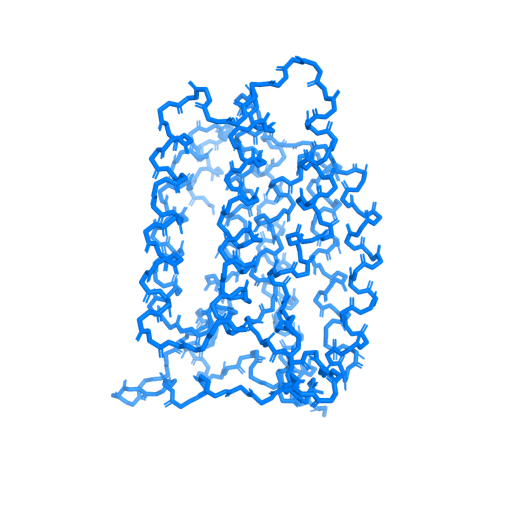232 MET A C 1
ATOM 1870 O O . MET A 1 232 ? 15.892 -9.657 -6.853 1.00 54.00 232 MET A O 1
ATOM 1874 N N . SER A 1 233 ? 15.649 -9.591 -9.082 1.00 49.47 233 SER A N 1
ATOM 1875 C CA . SER A 1 233 ? 15.603 -11.051 -9.264 1.00 49.47 233 SER A CA 1
ATOM 1876 C C . SER A 1 233 ? 16.921 -11.767 -8.922 1.00 49.47 233 SER A C 1
ATOM 1878 O O . SER A 1 233 ? 16.919 -12.967 -8.648 1.00 49.47 233 SER A O 1
ATOM 1880 N N . GLY A 1 234 ? 18.054 -11.056 -8.912 1.00 44.91 234 GLY A N 1
ATOM 1881 C CA . GLY A 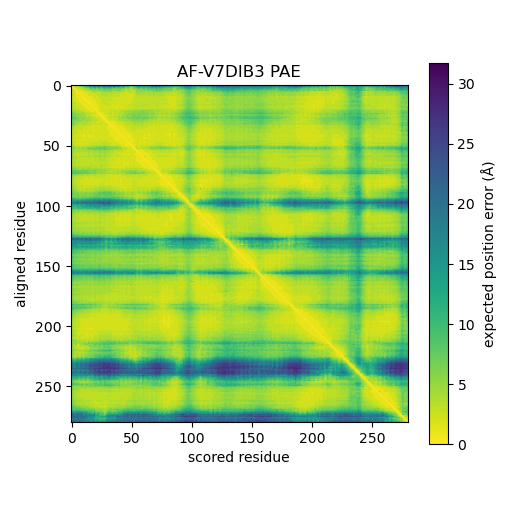1 234 ? 19.377 -11.654 -8.682 1.00 44.91 234 GLY A CA 1
ATOM 1882 C C . GLY A 1 234 ? 19.659 -12.091 -7.236 1.00 44.91 234 GLY A C 1
ATOM 1883 O O . GLY A 1 234 ? 20.573 -12.875 -7.007 1.00 44.91 234 GLY A O 1
ATOM 1884 N N . TYR A 1 235 ? 18.877 -11.625 -6.253 1.00 46.84 235 TYR A N 1
ATOM 1885 C CA . TYR A 1 235 ? 19.130 -11.840 -4.814 1.00 46.84 235 TYR A CA 1
ATOM 1886 C C . TYR A 1 235 ? 18.277 -12.955 -4.170 1.00 46.84 235 TYR A C 1
ATOM 1888 O O . TYR A 1 235 ? 18.123 -13.006 -2.946 1.00 46.84 235 TYR A O 1
ATOM 1896 N N . LEU A 1 236 ? 17.696 -13.845 -4.982 1.00 55.44 236 LEU A N 1
ATOM 1897 C CA . LEU A 1 236 ? 16.635 -14.769 -4.550 1.00 55.44 236 LEU A CA 1
ATOM 1898 C C . LEU A 1 236 ? 17.128 -16.152 -4.079 1.00 55.44 236 LEU A C 1
ATOM 1900 O O . LEU A 1 236 ? 16.397 -16.856 -3.381 1.00 55.44 236 LEU A O 1
ATOM 1904 N N . SER A 1 237 ? 18.380 -16.519 -4.368 1.00 48.84 237 SER A N 1
ATOM 1905 C CA . SER A 1 237 ? 19.001 -17.765 -3.896 1.00 48.84 237 SER A CA 1
ATOM 1906 C C . SER A 1 237 ? 20.247 -17.469 -3.059 1.00 48.84 237 SER A C 1
ATOM 1908 O O . SER A 1 237 ? 21.136 -16.736 -3.492 1.00 48.84 237 SER A O 1
ATOM 1910 N N . ARG A 1 238 ? 20.329 -18.023 -1.842 1.00 50.75 238 ARG A N 1
ATOM 1911 C CA . ARG A 1 238 ? 21.558 -18.003 -1.027 1.00 50.75 238 ARG A CA 1
ATOM 1912 C C . ARG A 1 238 ? 21.626 -19.253 -0.160 1.00 50.75 238 ARG A C 1
ATOM 1914 O O . ARG A 1 238 ? 20.765 -19.461 0.689 1.00 50.75 238 ARG A O 1
ATOM 1921 N N . GLY A 1 239 ? 22.682 -20.043 -0.356 1.00 50.78 239 GLY A N 1
ATOM 1922 C CA . GLY A 1 239 ? 22.929 -21.279 0.393 1.00 50.78 239 GLY A CA 1
ATOM 1923 C C . GLY A 1 239 ? 22.042 -22.458 -0.021 1.00 50.78 239 GLY A C 1
ATOM 1924 O O . GLY A 1 239 ? 21.677 -23.252 0.833 1.00 50.78 239 GLY A O 1
ATOM 1925 N N . GLY A 1 240 ? 21.634 -22.550 -1.294 1.00 55.28 240 GLY A N 1
ATOM 1926 C CA . GLY A 1 240 ? 20.818 -23.664 -1.812 1.00 55.28 240 GLY A CA 1
ATOM 1927 C C . GLY A 1 240 ? 19.326 -23.605 -1.460 1.00 55.28 240 GLY A C 1
ATOM 1928 O O . GLY A 1 240 ? 18.541 -24.356 -2.025 1.00 55.28 240 GLY A O 1
ATOM 1929 N N . SER A 1 241 ? 18.918 -22.681 -0.584 1.00 55.66 241 SER A N 1
ATOM 1930 C CA . SER A 1 241 ? 17.517 -22.417 -0.256 1.00 55.66 241 SER A CA 1
ATOM 1931 C C . SER A 1 241 ? 17.011 -21.171 -0.980 1.00 55.66 241 SER A C 1
ATOM 1933 O O . SER A 1 241 ? 17.631 -20.103 -0.916 1.00 55.66 241 SER A O 1
ATOM 1935 N N . LEU A 1 242 ? 15.839 -21.288 -1.610 1.00 62.84 242 LEU A N 1
ATOM 1936 C CA . LEU A 1 242 ? 15.101 -20.140 -2.130 1.00 62.84 242 LEU A CA 1
ATOM 1937 C C . LEU A 1 242 ? 14.645 -19.260 -0.962 1.00 62.84 242 LEU A C 1
ATOM 1939 O O . LEU A 1 242 ? 14.109 -19.758 0.033 1.00 62.84 242 LEU A O 1
ATOM 1943 N N . ARG A 1 243 ? 14.869 -17.952 -1.069 1.00 65.56 243 ARG A N 1
ATOM 1944 C CA . ARG A 1 243 ? 14.402 -16.976 -0.085 1.00 65.56 243 ARG A CA 1
ATOM 1945 C C . ARG A 1 243 ? 13.068 -16.413 -0.547 1.00 65.56 243 ARG A C 1
ATOM 1947 O O . ARG A 1 243 ? 13.031 -15.672 -1.525 1.00 65.56 243 ARG A O 1
ATOM 1954 N N . ALA A 1 244 ? 12.000 -16.753 0.171 1.00 73.56 244 ALA A N 1
ATOM 1955 C CA . ALA A 1 244 ? 10.681 -16.189 -0.082 1.00 73.56 244 ALA A CA 1
ATOM 1956 C C . ALA A 1 244 ? 10.739 -14.659 0.005 1.00 73.56 244 ALA A C 1
ATOM 1958 O O . ALA A 1 244 ? 11.325 -14.088 0.932 1.00 73.56 244 ALA A O 1
ATOM 1959 N N . SER A 1 245 ? 10.150 -14.003 -0.983 1.00 75.88 245 SER A N 1
ATOM 1960 C CA . SER A 1 245 ? 10.154 -12.545 -1.108 1.00 75.88 245 SER A CA 1
ATOM 1961 C C . SER A 1 245 ? 8.768 -11.997 -1.417 1.00 75.88 245 SER A C 1
ATOM 1963 O O . SER A 1 245 ? 8.539 -10.809 -1.176 1.00 75.88 245 SER A O 1
ATOM 1965 N N . VAL A 1 246 ? 7.841 -12.852 -1.868 1.00 84.12 246 VAL A N 1
ATOM 1966 C CA . VAL A 1 246 ? 6.442 -12.542 -2.159 1.00 84.12 246 VAL A CA 1
ATOM 1967 C C . VAL A 1 246 ? 6.357 -11.217 -2.928 1.00 84.12 246 VAL A C 1
ATOM 1969 O O . VAL A 1 246 ? 7.030 -11.021 -3.938 1.00 84.12 246 VAL A O 1
ATOM 1972 N N . THR A 1 247 ? 5.590 -10.256 -2.425 1.00 84.75 247 THR A N 1
ATOM 1973 C CA . THR A 1 247 ? 5.464 -8.914 -2.990 1.00 84.75 247 THR A CA 1
ATOM 1974 C C . THR A 1 247 ? 6.336 -7.887 -2.281 1.00 84.75 247 THR A C 1
ATOM 1976 O O . THR A 1 247 ? 6.364 -6.733 -2.687 1.00 84.75 247 THR A O 1
ATOM 1979 N N . THR A 1 248 ? 7.099 -8.260 -1.252 1.00 79.94 248 THR A N 1
ATOM 1980 C CA . THR A 1 248 ? 8.028 -7.333 -0.582 1.00 79.94 248 THR A CA 1
ATOM 1981 C C . THR A 1 248 ? 9.363 -7.203 -1.321 1.00 79.94 248 THR A C 1
ATOM 1983 O O . THR A 1 248 ? 10.225 -6.427 -0.914 1.00 79.94 248 THR A O 1
ATOM 1986 N N . GLY A 1 249 ? 9.565 -7.978 -2.392 1.00 74.94 249 GLY A N 1
ATOM 1987 C CA . GLY A 1 249 ? 10.728 -7.931 -3.285 1.00 74.94 249 GLY A CA 1
ATOM 1988 C C . GLY A 1 249 ? 11.987 -8.597 -2.725 1.00 74.94 249 GLY A C 1
ATOM 1989 O O . GLY A 1 249 ? 12.732 -9.224 -3.471 1.00 74.94 249 GLY A O 1
ATOM 1990 N N . GLN A 1 250 ? 12.198 -8.537 -1.410 1.00 79.12 250 GLN A N 1
ATOM 1991 C CA . GLN A 1 250 ? 13.327 -9.165 -0.724 1.00 79.12 250 GLN A CA 1
ATOM 1992 C C . GLN A 1 250 ? 12.923 -9.776 0.622 1.00 79.12 250 GLN A C 1
ATOM 1994 O O . GLN A 1 250 ? 12.042 -9.269 1.316 1.00 79.12 250 GLN A O 1
ATOM 1999 N N . ALA A 1 251 ? 13.628 -10.833 1.028 1.00 82.88 251 ALA A N 1
ATOM 2000 C CA . ALA A 1 251 ? 13.335 -11.567 2.261 1.00 82.88 251 ALA A CA 1
ATOM 2001 C C . ALA A 1 251 ? 13.568 -10.753 3.548 1.00 82.88 251 ALA A C 1
ATOM 2003 O O . ALA A 1 251 ? 12.889 -10.976 4.544 1.00 82.88 251 ALA A O 1
ATOM 2004 N N . ILE A 1 252 ? 14.495 -9.784 3.537 1.00 84.00 252 ILE A N 1
ATOM 2005 C CA . ILE A 1 252 ? 14.728 -8.898 4.693 1.00 84.00 252 ILE A CA 1
ATOM 2006 C C . ILE A 1 252 ? 13.506 -8.003 4.927 1.00 84.00 252 ILE A C 1
ATOM 2008 O O . ILE A 1 252 ? 13.025 -7.892 6.052 1.00 84.00 252 ILE A O 1
ATOM 2012 N N . ALA A 1 253 ? 12.970 -7.412 3.855 1.00 86.12 253 ALA A N 1
ATOM 2013 C CA . ALA A 1 253 ? 11.755 -6.608 3.926 1.00 86.12 253 ALA A CA 1
ATOM 2014 C C . ALA A 1 253 ? 10.558 -7.462 4.366 1.00 86.12 253 ALA A C 1
ATOM 2016 O O . ALA A 1 253 ? 9.797 -7.023 5.224 1.00 86.12 253 ALA A O 1
ATOM 2017 N N . LEU A 1 254 ? 10.440 -8.699 3.862 1.00 87.06 254 LEU A N 1
ATOM 2018 C CA . LEU A 1 254 ? 9.414 -9.641 4.319 1.00 87.06 254 LEU A CA 1
ATOM 2019 C C . LEU A 1 254 ? 9.518 -9.891 5.827 1.00 87.06 254 LEU A C 1
ATOM 2021 O O . LEU A 1 254 ? 8.528 -9.760 6.539 1.00 87.06 254 LEU A O 1
ATOM 2025 N N . GLY A 1 255 ? 10.718 -10.197 6.329 1.00 88.00 255 GLY A N 1
ATOM 2026 C CA . GLY A 1 255 ? 10.958 -10.424 7.756 1.00 88.00 255 GLY A CA 1
ATOM 2027 C C . GLY A 1 255 ? 10.611 -9.210 8.622 1.00 88.00 255 GLY A C 1
ATOM 2028 O O . GLY A 1 255 ? 9.998 -9.360 9.681 1.00 88.00 255 GLY A O 1
ATOM 2029 N N . TYR A 1 256 ? 10.937 -8.003 8.153 1.00 90.25 256 TYR A N 1
ATOM 2030 C CA . TYR A 1 256 ? 10.542 -6.762 8.820 1.00 90.25 256 TYR A CA 1
ATOM 2031 C C . TYR A 1 256 ? 9.016 -6.604 8.878 1.00 90.25 256 TYR A C 1
ATOM 2033 O O . TYR A 1 256 ? 8.466 -6.384 9.958 1.00 90.25 256 TYR A O 1
ATOM 2041 N N . VAL A 1 257 ? 8.323 -6.793 7.749 1.00 93.38 257 VAL A N 1
ATOM 2042 C CA . VAL A 1 257 ? 6.853 -6.732 7.677 1.00 93.38 257 VAL A CA 1
ATOM 2043 C C . VAL A 1 257 ? 6.216 -7.747 8.624 1.00 93.38 257 VAL A C 1
ATOM 2045 O O . VAL A 1 257 ? 5.317 -7.379 9.375 1.00 93.38 257 VAL A O 1
ATOM 2048 N N . MET A 1 258 ? 6.718 -8.985 8.663 1.00 93.88 258 MET A N 1
ATOM 2049 C CA . MET A 1 258 ? 6.219 -10.018 9.579 1.00 93.88 258 MET A CA 1
ATOM 2050 C C . MET A 1 258 ? 6.427 -9.641 11.046 1.00 93.88 258 MET A C 1
ATOM 2052 O O . MET A 1 258 ? 5.521 -9.810 11.857 1.00 93.88 258 MET A O 1
ATOM 2056 N N . SER A 1 259 ? 7.587 -9.081 11.390 1.00 94.12 259 SER A N 1
ATOM 2057 C CA . SER A 1 259 ? 7.896 -8.673 12.767 1.00 94.12 259 SER A CA 1
ATOM 2058 C C . SER A 1 259 ? 6.958 -7.560 13.245 1.00 94.12 259 SER A C 1
ATOM 2060 O O . SER A 1 259 ? 6.409 -7.629 14.346 1.00 94.12 259 SER A O 1
ATOM 2062 N N . VAL A 1 260 ? 6.711 -6.564 12.388 1.00 94.12 260 VAL A N 1
ATOM 2063 C CA . VAL A 1 260 ? 5.732 -5.501 12.653 1.00 94.12 260 VAL A CA 1
ATOM 2064 C C . VAL A 1 260 ? 4.323 -6.087 12.751 1.00 94.12 260 VAL A C 1
ATOM 2066 O O . VAL A 1 260 ? 3.597 -5.780 13.695 1.00 94.12 260 VAL A O 1
ATOM 2069 N N . ALA A 1 261 ? 3.945 -6.973 11.828 1.00 93.94 261 ALA A N 1
ATOM 2070 C CA . ALA A 1 261 ? 2.631 -7.606 11.815 1.00 93.94 261 ALA A CA 1
ATOM 2071 C C . ALA A 1 261 ? 2.348 -8.404 13.092 1.00 93.94 261 ALA A C 1
ATOM 2073 O O . ALA A 1 261 ? 1.234 -8.322 13.597 1.00 93.94 261 ALA A O 1
ATOM 2074 N N . ILE A 1 262 ? 3.337 -9.113 13.650 1.00 93.00 262 ILE A N 1
ATOM 2075 C CA . ILE A 1 262 ? 3.198 -9.827 14.930 1.00 93.00 262 ILE A CA 1
ATOM 2076 C C . ILE A 1 262 ? 2.890 -8.842 16.063 1.00 93.00 262 ILE A C 1
ATOM 2078 O O . ILE A 1 262 ? 1.942 -9.054 16.817 1.00 93.00 262 ILE A O 1
ATOM 2082 N N . GLY A 1 263 ? 3.634 -7.735 16.161 1.00 92.38 263 GLY A N 1
ATOM 2083 C CA . GLY A 1 263 ? 3.378 -6.710 17.179 1.00 92.38 263 GLY A CA 1
ATOM 2084 C C . GLY A 1 263 ? 1.978 -6.099 17.061 1.00 92.38 263 GLY A C 1
ATOM 2085 O O . GLY A 1 263 ? 1.265 -5.958 18.057 1.00 92.38 263 GLY A O 1
ATOM 2086 N N . LEU A 1 264 ? 1.547 -5.797 15.834 1.00 92.44 264 LEU A N 1
ATOM 2087 C CA . LEU A 1 264 ? 0.206 -5.272 15.569 1.00 92.44 264 LEU A CA 1
ATOM 2088 C C . LEU A 1 264 ? -0.890 -6.316 15.825 1.00 92.44 264 LEU A C 1
ATOM 2090 O O . LEU A 1 264 ? -1.948 -5.974 16.352 1.00 92.44 264 LEU A O 1
ATOM 2094 N N . PHE A 1 265 ? -0.635 -7.582 15.499 1.00 91.94 265 PHE A N 1
ATOM 2095 C CA . PHE A 1 265 ? -1.551 -8.688 15.753 1.00 91.94 265 PHE A CA 1
ATOM 2096 C C . PHE A 1 265 ? -1.807 -8.857 17.249 1.00 91.94 265 PHE A C 1
ATOM 2098 O O . PHE A 1 265 ? -2.968 -8.900 17.642 1.00 91.94 265 PHE A O 1
ATOM 2105 N N . LEU A 1 266 ? -0.764 -8.854 18.085 1.00 89.75 266 LEU A N 1
ATOM 2106 C CA . LEU A 1 266 ? -0.910 -8.961 19.543 1.00 89.75 266 LEU A CA 1
ATOM 2107 C C . LEU A 1 266 ? -1.801 -7.847 20.119 1.00 89.75 266 LEU A C 1
ATOM 2109 O O . LEU A 1 266 ? -2.629 -8.097 20.996 1.00 89.75 266 LEU A O 1
ATOM 2113 N N . PHE A 1 267 ? -1.688 -6.625 19.589 1.00 89.19 267 PHE A N 1
ATOM 2114 C CA . PHE A 1 267 ? -2.567 -5.519 19.972 1.00 89.19 267 PHE A CA 1
ATOM 2115 C C . PHE A 1 267 ? -4.021 -5.744 19.523 1.00 89.19 267 PHE A C 1
ATOM 2117 O O . PHE A 1 267 ? -4.953 -5.569 20.310 1.00 89.19 267 PHE A O 1
ATOM 2124 N N . VAL A 1 268 ? -4.232 -6.140 18.265 1.00 88.31 268 VAL A N 1
ATOM 2125 C CA . VAL A 1 268 ? -5.566 -6.351 17.672 1.00 88.31 268 VAL A CA 1
ATOM 2126 C C . VAL A 1 268 ? -6.293 -7.540 18.318 1.00 88.31 268 VAL A C 1
ATOM 2128 O O . VAL A 1 268 ? -7.487 -7.448 18.613 1.00 88.31 268 VAL A O 1
ATOM 2131 N N . GLN A 1 269 ? -5.569 -8.622 18.610 1.00 86.56 269 GLN A N 1
ATOM 2132 C CA . GLN A 1 269 ? -6.059 -9.848 19.244 1.00 86.56 269 GLN A CA 1
ATOM 2133 C C . GLN A 1 269 ? -6.723 -9.572 20.603 1.00 86.56 269 GLN A C 1
ATOM 2135 O O . GLN A 1 269 ? -7.730 -10.200 20.940 1.00 86.56 269 GLN A O 1
ATOM 2140 N N . GLY A 1 270 ? -6.220 -8.590 21.360 1.00 83.06 270 GLY A N 1
ATOM 2141 C CA . GLY A 1 270 ? -6.799 -8.180 22.644 1.00 83.06 270 GLY A CA 1
ATOM 2142 C C . GLY A 1 270 ? -8.253 -7.696 22.550 1.00 83.06 270 GLY A C 1
ATOM 2143 O O . GLY A 1 270 ? -9.008 -7.824 23.514 1.00 83.06 270 GLY A O 1
ATOM 2144 N N . TYR A 1 271 ? -8.677 -7.206 21.381 1.00 82.50 271 TYR A N 1
ATOM 2145 C CA . TYR A 1 271 ? -10.030 -6.690 21.149 1.00 82.50 271 TYR A CA 1
ATOM 2146 C C . TYR A 1 271 ? -10.994 -7.711 20.532 1.00 82.50 271 TYR A C 1
ATOM 2148 O O . TYR A 1 271 ? -12.185 -7.420 20.412 1.00 82.50 271 TYR A O 1
ATOM 2156 N N . VAL A 1 272 ? -10.519 -8.906 20.170 1.00 80.56 272 VAL A N 1
ATOM 2157 C CA . VAL A 1 272 ? -11.376 -9.989 19.665 1.00 80.56 272 VAL A CA 1
ATOM 2158 C C . VAL A 1 272 ? -12.210 -10.548 20.821 1.00 80.56 272 VAL A C 1
ATOM 2160 O O . VAL A 1 272 ? -11.678 -10.843 21.903 1.00 80.56 272 VAL A O 1
ATOM 2163 N N . ARG A 1 273 ? -13.529 -10.687 20.614 1.00 71.44 273 ARG A N 1
ATOM 2164 C CA . ARG A 1 273 ? -14.482 -11.000 21.695 1.00 71.44 273 ARG A CA 1
ATOM 2165 C C . ARG A 1 273 ? -14.366 -12.442 22.179 1.00 71.44 273 ARG A C 1
ATOM 2167 O O . ARG A 1 273 ? -14.572 -12.706 23.360 1.00 71.44 273 ARG A O 1
ATOM 2174 N N . ARG A 1 274 ? -14.054 -13.385 21.282 1.00 70.94 274 ARG A N 1
ATOM 2175 C CA . ARG A 1 274 ? -13.992 -14.820 21.606 1.00 70.94 274 ARG A CA 1
ATOM 2176 C C . ARG A 1 274 ? -12.553 -15.290 21.847 1.00 70.94 274 ARG A C 1
ATOM 2178 O O . ARG A 1 274 ? -11.741 -15.173 20.935 1.00 70.94 274 ARG A O 1
ATOM 2185 N N . PRO A 1 275 ? -12.241 -15.926 22.992 1.00 60.91 275 PRO A N 1
ATOM 2186 C CA . PRO A 1 275 ? -10.887 -16.396 23.296 1.00 60.91 275 PRO A CA 1
ATOM 2187 C C . PRO A 1 275 ? -10.383 -17.458 22.306 1.00 60.91 275 PRO A C 1
ATOM 2189 O O . PRO A 1 275 ? -9.216 -17.439 21.939 1.00 60.91 275 PRO A O 1
ATOM 2192 N N . LEU A 1 276 ? -11.265 -18.315 21.777 1.00 57.44 276 LEU A N 1
ATOM 2193 C CA . LEU A 1 276 ? -10.906 -19.291 20.735 1.00 57.44 276 LEU A CA 1
ATOM 2194 C C . LEU A 1 276 ? -10.504 -18.638 19.403 1.00 57.44 276 LEU A C 1
ATOM 2196 O O . LEU A 1 276 ? -9.732 -19.212 18.651 1.00 57.44 276 LEU A O 1
ATOM 2200 N N . GLN A 1 277 ? -11.012 -17.437 19.113 1.00 61.75 277 GLN A N 1
ATOM 2201 C CA . GLN A 1 277 ? -10.646 -16.663 17.921 1.00 61.75 277 GLN A CA 1
ATOM 2202 C C . GLN A 1 277 ? -9.427 -15.767 18.156 1.00 61.75 277 GLN A C 1
ATOM 2204 O O . GLN A 1 277 ? -8.999 -15.084 17.237 1.00 61.75 277 GLN A O 1
ATOM 2209 N N . ARG A 1 278 ? -8.882 -15.741 19.379 1.00 59.31 278 ARG A N 1
ATOM 2210 C CA . ARG A 1 278 ? -7.614 -15.068 19.665 1.00 59.31 278 ARG A CA 1
ATOM 2211 C C . ARG A 1 278 ? -6.427 -15.935 19.256 1.00 59.31 278 ARG A C 1
ATOM 2213 O O . ARG A 1 278 ? -5.397 -15.388 18.906 1.00 59.31 278 ARG A O 1
ATOM 2220 N N . ALA A 1 279 ? -6.543 -17.257 19.345 1.00 53.31 279 ALA A N 1
ATOM 2221 C CA . ALA A 1 279 ? -5.441 -18.184 19.071 1.00 53.31 279 ALA A CA 1
ATOM 2222 C C . ALA A 1 279 ? -5.343 -18.636 17.598 1.00 53.31 279 ALA A C 1
ATOM 2224 O O . ALA A 1 279 ? -4.372 -19.298 17.242 1.00 53.31 279 ALA A O 1
ATOM 2225 N N . LEU A 1 280 ? -6.350 -18.308 16.780 1.00 47.59 280 LEU A N 1
ATOM 2226 C CA . LEU A 1 280 ? -6.451 -18.606 15.345 1.00 47.59 280 LEU A CA 1
ATOM 2227 C C . LEU A 1 280 ? -6.173 -17.347 14.525 1.00 47.59 280 LEU A C 1
ATOM 2229 O O . LEU A 1 280 ? -5.549 -17.490 13.454 1.00 47.59 280 LEU A O 1
#

Foldseek 3Di:
DQLLVVLLVVLVVLLVVLLVLCQQLLVLQDPNVLSVLLSVLLNVLLVCLSPVLAVVSSLVVVL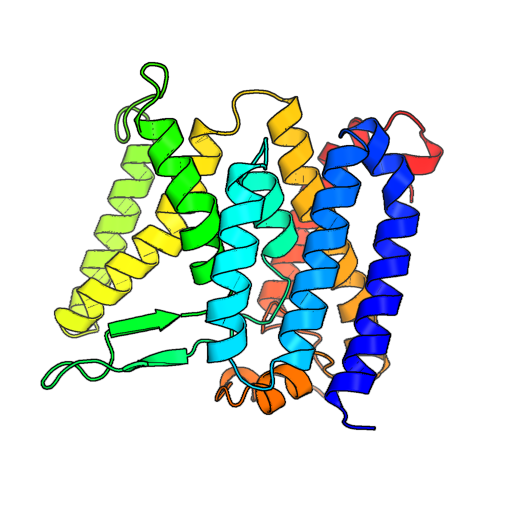VSLLVSLVVDLQLLLSLLLCVLSAAQFWDFDADDDPDRGQATDGPNLSSLVRRQVVLLVVLVPDPPFDDQPPDPVSVVLVVVLVVVLVVCVVVDDPSVSVRVSVCCCRVPVRSVSCCVGVCPDPSSVLSNLSSNLSSLSSLVSVLVVCQVVVHQSRVSSCVSNVGDLPLPVQQDDPNTGQRCRNVSGNVSNVVSNVVSVVSLVVSLVSRPDPVSSVD

Organism: NCBI:txid1388762

Solvent-accessible surface area (backbone atoms only — not comparable to full-atom values): 15185 Å² total; per-residue (Å²): 129,64,66,37,61,56,29,46,53,52,52,54,50,52,40,47,53,44,54,61,65,43,44,65,53,46,48,66,73,37,60,63,67,57,55,50,52,53,54,51,47,50,52,50,52,51,50,44,56,73,69,42,63,28,52,65,55,30,51,55,56,46,43,55,52,40,33,60,50,34,76,72,43,91,54,49,61,22,54,47,37,44,49,55,62,71,53,44,74,60,56,48,72,38,77,39,70,85,92,39,79,52,64,49,71,50,26,58,56,56,48,47,34,60,33,28,44,45,57,49,39,54,54,46,71,69,40,87,90,51,83,62,90,62,74,47,69,69,43,44,54,48,50,51,50,53,48,50,53,42,55,54,36,54,75,78,45,52,71,72,53,25,53,42,53,42,50,47,47,42,52,73,45,49,43,56,50,51,37,49,74,68,66,50,79,46,71,63,53,45,52,43,26,48,48,24,35,33,53,38,45,51,35,49,50,56,50,27,50,49,21,41,78,64,64,41,70,55,53,56,45,42,41,59,50,28,71,47,86,65,79,65,68,79,76,39,66,67,89,95,42,53,51,39,23,64,31,58,61,34,44,67,54,40,51,50,52,51,56,53,30,51,60,46,40,63,60,54,39,72,66,38,85,47,74,78,61,50,81,107

pLDDT: mean 86.22, std 10.75, range [44.91, 96.81]

Radius of gyration: 19.44 Å; Cα contacts (8 Å, |Δi|>4): 325; chains: 1; bounding box: 45×49×48 Å

Mean predicted aligned error: 6.51 Å

Sequence (280 aa):
MPEHFRALIVILFLASVVFLLARRPATDLIPLSDFKRRRNLWFLLTLLAFFSHSFWLYLGAGAVILYIAGRREHNPMALFYMLLFLIPPASVQVPGFGVVNYLVDLNHIRLLALCVLLPAALALRRQGDTLRFGRTWPDRLLAAGLLLMSVLYLRETTLTDTLRQTLYLFVDVLLPYYVASRGLRQISDFKDTLLAFVLASFVLALIGVAEYVRHWLLYSALVDAMGVPWSMSGYLSRGGSLRASVTTGQAIALGYVMSVAIGLFLFVQGYVRRPLQRAL

Secondary structure (DSSP, 8-state):
--HHHHHHHHHHHHHHHHHHHHHHHHHHHS-HHHHHHHHHHHHHHHHHHHH-SSHHHHHHHHHHHHHHHHHH-S-HHHHHHHHTTSS---EEEEE--TT-SEEEEEEHHHHHIIIIIHHHHHHHHHSTTSPPTTSSHHHHHHHHHHHHHHHHHHHHS-HHHHHHHHHHHIIIIIHHHHHHHHH--SHHHHHHHHHHHHHHHHHHHHHHHHHHHHT--TTHHHHHHTT---GGGGGSEETTEE---TTTSSHHHHHHHHHHHHHHHHHHHTT-S-GGGT--